Protein AF-A0A199UBN2-F1 (afdb_monomer_lite)

InterPro domains:
  IPR009071 High mobility group box domain [PF00505] (95-158)
  IPR009071 High mobility group box domain [PS50118] (94-162)
  IPR009071 High mobility group box domain [SM00398] (93-163)
  IPR036910 High mobility group box domain superfamily [G3DSA:1.10.30.10] (88-175)
  IPR036910 High mobility group box domain superfamily [G3DSA:1.10.30.10] (184-220)
  IPR036910 High mobility group box domain superfamily [SSF47095] (83-158)
  IPR036910 High mobility group box domain superfamily [SSF47095] (188-241)
  IPR044601 3xHMG-box protein HMGB6/HMGB13 [PTHR46912] (94-217)

Structure (mmCIF, N/CA/C/O backbone):
data_AF-A0A199UBN2-F1
#
_entry.id   AF-A0A199UBN2-F1
#
loop_
_atom_site.group_PDB
_atom_site.id
_atom_site.type_symbol
_atom_site.label_atom_id
_atom_site.label_alt_id
_atom_site.label_comp_id
_atom_site.label_asym_id
_atom_site.label_entity_id
_atom_site.label_seq_id
_atom_site.pdbx_PDB_ins_code
_atom_site.Cartn_x
_atom_site.Cartn_y
_atom_site.Cartn_z
_atom_site.occupancy
_atom_site.B_iso_or_equiv
_atom_site.auth_seq_id
_atom_site.auth_comp_id
_atom_site.auth_asym_id
_atom_site.auth_atom_id
_atom_site.pdbx_PDB_model_num
ATOM 1 N N . MET A 1 1 ? -27.870 53.468 -85.146 1.00 38.12 1 MET A N 1
ATOM 2 C CA . MET A 1 1 ? -27.109 52.932 -86.302 1.00 38.12 1 MET A CA 1
ATOM 3 C C . MET A 1 1 ? -26.114 51.914 -85.762 1.00 38.12 1 MET A C 1
ATOM 5 O O . MET A 1 1 ? -25.601 52.163 -84.686 1.00 38.12 1 MET A O 1
ATOM 9 N N . ALA A 1 2 ? -25.737 50.800 -86.375 1.00 41.97 2 ALA A N 1
ATOM 10 C CA . ALA A 1 2 ? -26.176 50.010 -87.524 1.00 41.97 2 ALA A CA 1
ATOM 11 C C . ALA A 1 2 ? -25.066 48.940 -87.663 1.00 41.97 2 ALA A C 1
ATOM 13 O O . ALA A 1 2 ? -23.898 49.304 -87.785 1.00 41.97 2 ALA A O 1
ATOM 14 N N . LEU A 1 3 ? -25.380 47.643 -87.584 1.00 46.97 3 LEU A N 1
ATOM 15 C CA . LEU A 1 3 ? -24.386 46.580 -87.817 1.00 46.97 3 LEU A CA 1
ATOM 16 C C . LEU A 1 3 ? -24.056 46.466 -89.318 1.00 46.97 3 LEU A C 1
ATOM 18 O O . LEU A 1 3 ? -24.976 46.594 -90.126 1.00 46.97 3 LEU A O 1
ATOM 22 N N . PRO A 1 4 ? -22.818 46.092 -89.698 1.00 48.59 4 PRO A N 1
ATOM 23 C CA . PRO A 1 4 ? -22.544 45.498 -91.010 1.00 48.59 4 PRO A CA 1
ATOM 24 C C . PRO A 1 4 ? -21.934 44.083 -90.963 1.00 48.59 4 PRO A C 1
ATOM 26 O O . PRO A 1 4 ? -21.434 43.600 -89.948 1.00 48.59 4 PRO A O 1
ATOM 29 N N . THR A 1 5 ? -22.003 43.403 -92.113 1.00 48.12 5 THR A N 1
ATOM 30 C CA . THR A 1 5 ? -21.858 41.942 -92.297 1.00 48.12 5 THR A CA 1
ATOM 31 C C . THR A 1 5 ? -21.332 41.609 -93.706 1.00 48.12 5 THR A C 1
ATOM 33 O O . THR A 1 5 ? -21.609 42.387 -94.609 1.00 48.12 5 THR A O 1
ATOM 36 N N . LYS A 1 6 ? -20.685 40.474 -94.036 1.00 45.84 6 LYS A N 1
ATOM 37 C CA . LYS A 1 6 ? -20.321 39.215 -93.326 1.00 45.84 6 LYS A CA 1
ATOM 38 C C . LYS A 1 6 ? -19.282 38.450 -94.198 1.00 45.84 6 LYS A C 1
ATOM 40 O O . LYS A 1 6 ? -19.435 38.495 -95.411 1.00 45.84 6 LYS A O 1
ATOM 45 N N . LYS A 1 7 ? -18.430 37.585 -93.597 1.00 45.03 7 LYS A N 1
ATOM 46 C CA . LYS A 1 7 ? -17.728 36.421 -94.243 1.00 45.03 7 LYS A CA 1
ATOM 47 C C . LYS A 1 7 ? -16.635 36.736 -95.315 1.00 45.03 7 LYS A C 1
ATOM 49 O O . LYS A 1 7 ? -16.581 37.871 -95.766 1.00 45.03 7 LYS A O 1
ATOM 54 N N . PRO A 1 8 ? -15.834 35.747 -95.811 1.00 45.78 8 PRO A N 1
ATOM 55 C CA . PRO A 1 8 ? -15.428 34.433 -95.259 1.00 45.78 8 PRO A CA 1
ATOM 56 C C . PRO A 1 8 ? -13.895 34.119 -95.295 1.00 45.78 8 PRO A C 1
ATOM 58 O O . PRO A 1 8 ? -13.084 34.845 -95.849 1.00 45.78 8 PRO A O 1
ATOM 61 N N . ARG A 1 9 ? -13.545 32.955 -94.716 1.00 46.00 9 ARG A N 1
ATOM 62 C CA . ARG A 1 9 ? -12.259 32.201 -94.706 1.00 46.00 9 ARG A CA 1
ATOM 63 C C . ARG A 1 9 ? -11.393 32.300 -95.985 1.00 46.00 9 ARG A C 1
ATOM 65 O O . ARG A 1 9 ? -11.947 32.083 -97.058 1.00 46.00 9 ARG A O 1
ATOM 72 N N . ASN A 1 10 ? -10.050 32.278 -95.849 1.00 39.72 10 ASN A N 1
ATOM 73 C CA . ASN A 1 10 ? -9.278 31.035 -96.097 1.00 39.72 10 ASN A CA 1
ATOM 74 C C . ASN A 1 10 ? -7.775 31.020 -95.702 1.00 39.72 10 ASN A C 1
ATOM 76 O O . ASN A 1 10 ? -7.124 32.050 -95.618 1.00 39.72 10 ASN A O 1
ATOM 80 N N . ILE A 1 11 ? -7.258 29.784 -95.580 1.00 44.53 11 ILE A N 1
ATOM 81 C CA . ILE A 1 11 ? -5.851 29.316 -95.655 1.00 44.53 11 ILE A CA 1
ATOM 82 C C . ILE A 1 11 ? -4.885 29.622 -94.486 1.00 44.53 11 ILE A C 1
ATOM 84 O O . ILE A 1 11 ? -4.506 30.745 -94.175 1.00 44.53 11 ILE A O 1
ATOM 88 N N . ARG A 1 12 ? -4.400 28.518 -93.899 1.00 44.44 12 ARG A N 1
ATOM 89 C CA . ARG A 1 12 ? -3.337 28.430 -92.887 1.00 44.44 12 ARG A CA 1
ATOM 90 C C . ARG A 1 12 ? -1.957 28.668 -93.520 1.00 44.44 12 ARG A C 1
ATOM 92 O O . ARG A 1 12 ? -1.645 28.044 -94.531 1.00 44.44 12 ARG A O 1
ATOM 99 N N . LYS A 1 13 ? -1.065 29.382 -92.828 1.00 51.22 13 LYS A N 1
ATOM 100 C CA . LYS A 1 13 ? 0.369 29.035 -92.808 1.00 51.22 13 LYS A CA 1
ATOM 101 C C . LYS A 1 13 ? 0.689 28.517 -91.412 1.00 51.22 13 LYS A C 1
ATOM 103 O O . LYS A 1 13 ? 0.537 29.245 -90.437 1.00 51.22 13 LYS A O 1
ATOM 108 N N . ALA A 1 14 ? 1.059 27.243 -91.314 1.00 45.53 14 ALA A N 1
ATOM 109 C CA . ALA A 1 14 ? 1.434 26.649 -90.041 1.00 45.53 14 ALA A CA 1
ATOM 110 C C . ALA A 1 14 ? 2.756 27.263 -89.568 1.00 45.53 14 ALA A C 1
ATOM 112 O O . ALA A 1 14 ? 3.771 27.161 -90.260 1.00 45.53 14 ALA A O 1
ATOM 113 N N . LEU A 1 15 ? 2.750 27.876 -88.384 1.00 47.84 15 LEU A N 1
ATOM 114 C CA . LEU A 1 15 ? 3.988 28.143 -87.668 1.00 47.84 15 LEU A CA 1
ATOM 115 C C . LEU A 1 15 ? 4.596 26.771 -87.351 1.00 47.84 15 LEU A C 1
ATOM 117 O O . LEU A 1 15 ? 3.936 25.955 -86.704 1.00 47.84 15 LEU A O 1
ATOM 121 N N . LYS A 1 16 ? 5.803 26.479 -87.859 1.00 50.03 16 LYS A N 1
ATOM 122 C CA . LYS A 1 16 ? 6.502 25.226 -87.535 1.00 50.03 16 LYS A CA 1
ATOM 123 C C . LYS A 1 16 ? 6.549 25.102 -86.015 1.00 50.03 16 LYS A C 1
ATOM 125 O O . LYS A 1 16 ? 7.164 25.946 -85.364 1.00 50.03 16 LYS A O 1
ATOM 130 N N . GLN A 1 17 ? 5.939 24.051 -85.466 1.00 50.50 17 GLN A N 1
ATOM 131 C CA . GLN A 1 17 ? 6.270 23.641 -84.110 1.00 50.50 17 GLN A CA 1
ATOM 132 C C . GLN A 1 17 ? 7.767 23.344 -84.114 1.00 50.50 17 GLN A C 1
ATOM 134 O O . GLN A 1 17 ? 8.255 22.508 -84.876 1.00 50.50 17 GLN A O 1
ATOM 139 N N . LYS A 1 18 ? 8.507 24.124 -83.330 1.00 55.09 18 LYS A N 1
ATOM 140 C CA . LYS A 1 18 ? 9.910 23.864 -83.060 1.00 55.09 18 LYS A CA 1
ATOM 141 C C . LYS A 1 18 ? 9.891 22.614 -82.187 1.00 55.09 18 LYS A C 1
ATOM 143 O O . LYS A 1 18 ? 9.550 22.714 -81.012 1.00 55.09 18 LYS A O 1
ATOM 148 N N . ASN A 1 19 ? 10.133 21.445 -82.781 1.00 53.25 19 ASN A N 1
ATOM 149 C CA . ASN A 1 19 ? 10.287 20.227 -81.992 1.00 53.25 19 ASN A CA 1
ATOM 150 C C . ASN A 1 19 ? 11.380 20.518 -80.955 1.00 53.25 19 ASN A C 1
ATOM 152 O O . ASN A 1 19 ? 12.446 20.993 -81.369 1.00 53.25 19 ASN A O 1
ATOM 156 N N . PRO A 1 20 ? 11.109 20.326 -79.651 1.00 48.62 20 PRO A N 1
ATOM 157 C CA . PRO A 1 20 ? 12.081 20.638 -78.616 1.00 48.62 20 PRO A CA 1
ATOM 158 C C . PRO A 1 20 ? 13.375 19.895 -78.923 1.00 48.62 20 PRO A C 1
ATOM 160 O O . PRO A 1 20 ? 13.353 18.723 -79.313 1.00 48.62 20 PRO A O 1
ATOM 163 N N . SER A 1 21 ? 14.498 20.602 -78.810 1.00 57.91 21 SER A N 1
ATOM 164 C CA . SER A 1 21 ? 15.809 20.005 -79.073 1.00 57.91 21 SER A CA 1
ATOM 165 C C . SER A 1 21 ? 15.994 18.781 -78.177 1.00 57.91 21 SER A C 1
ATOM 167 O O . SER A 1 21 ? 15.491 18.769 -77.054 1.00 57.91 21 SER A O 1
ATOM 169 N N . THR A 1 22 ? 16.749 17.770 -78.610 1.00 57.19 22 THR A N 1
ATOM 170 C CA . THR A 1 22 ? 17.022 16.568 -77.798 1.00 57.19 22 THR A CA 1
ATOM 171 C C . THR A 1 22 ? 17.541 16.932 -76.400 1.00 57.19 22 THR A C 1
ATOM 173 O O . THR A 1 22 ? 17.233 16.255 -75.424 1.00 57.19 22 THR A O 1
ATOM 176 N N . ASN A 1 23 ? 18.240 18.067 -76.282 1.00 59.06 23 ASN A N 1
ATOM 177 C CA . ASN A 1 23 ? 18.674 18.636 -75.008 1.00 59.06 23 ASN A CA 1
ATOM 178 C C . ASN A 1 23 ? 17.519 19.219 -74.171 1.00 59.06 23 ASN A C 1
ATOM 180 O O . ASN A 1 23 ? 17.502 19.012 -72.969 1.00 59.06 23 ASN A O 1
ATOM 184 N N . GLU A 1 24 ? 16.537 19.905 -74.763 1.00 57.22 24 GLU A N 1
ATOM 185 C CA . GLU A 1 24 ? 15.351 20.411 -74.043 1.00 57.22 24 GLU A CA 1
ATOM 186 C C . GLU A 1 24 ? 14.442 19.267 -73.579 1.00 57.22 24 GLU A C 1
ATOM 188 O O . GLU A 1 24 ? 13.909 19.321 -72.471 1.00 57.22 24 GLU A O 1
ATOM 193 N N . VAL A 1 25 ? 14.303 18.210 -74.390 1.00 57.41 25 VAL A N 1
ATOM 194 C CA . VAL A 1 25 ? 13.573 16.993 -74.002 1.00 57.41 25 VAL A CA 1
ATOM 195 C C . VAL A 1 25 ? 14.302 16.274 -72.869 1.00 57.41 25 VAL A C 1
ATOM 197 O O . VAL A 1 25 ? 13.655 15.901 -71.898 1.00 57.41 25 VAL A O 1
ATOM 200 N N . ASN A 1 26 ? 15.633 16.155 -72.925 1.00 58.09 26 ASN A N 1
ATOM 201 C CA . ASN A 1 26 ? 16.420 15.581 -71.829 1.00 58.09 26 ASN A CA 1
ATOM 202 C C . ASN A 1 26 ? 16.392 16.449 -70.559 1.00 58.09 26 ASN A C 1
ATOM 204 O O . ASN A 1 26 ? 16.280 15.897 -69.472 1.00 58.09 26 ASN A O 1
ATOM 208 N N . ILE A 1 27 ? 16.415 17.781 -70.666 1.00 60.44 27 ILE A N 1
ATOM 209 C CA . ILE A 1 27 ? 16.302 18.690 -69.511 1.00 60.44 27 ILE A CA 1
ATOM 210 C C . ILE A 1 27 ? 14.906 18.597 -68.877 1.00 60.44 27 ILE A C 1
ATOM 212 O O . ILE A 1 27 ? 14.790 18.550 -67.654 1.00 60.44 27 ILE A O 1
ATOM 216 N N . MET A 1 28 ? 13.837 18.519 -69.679 1.00 55.34 28 MET A N 1
ATOM 217 C CA . MET A 1 28 ? 12.486 18.278 -69.159 1.00 55.34 28 MET A CA 1
ATOM 218 C C . MET A 1 28 ? 12.325 16.862 -68.597 1.00 55.34 28 MET A C 1
ATOM 220 O O . MET A 1 28 ? 11.672 16.706 -67.572 1.00 55.34 28 MET A O 1
ATOM 224 N N . ALA A 1 29 ? 12.947 15.845 -69.198 1.00 51.72 29 ALA A N 1
ATOM 225 C CA . ALA A 1 29 ? 12.938 14.477 -68.686 1.00 51.72 29 ALA A CA 1
ATOM 226 C C . ALA A 1 29 ? 13.717 14.349 -67.367 1.00 51.72 29 ALA A C 1
ATOM 228 O O . ALA A 1 29 ? 13.217 13.712 -66.447 1.00 51.72 29 ALA A O 1
ATOM 229 N N . GLN A 1 30 ? 14.872 15.010 -67.225 1.00 53.47 30 GLN A N 1
ATOM 230 C CA . GLN A 1 30 ? 15.597 15.102 -65.953 1.00 53.47 30 GLN A CA 1
ATOM 231 C C . GLN A 1 30 ? 14.732 15.792 -64.893 1.00 53.47 30 GLN A C 1
ATOM 233 O O . GLN A 1 30 ? 14.481 15.213 -63.838 1.00 53.47 30 GLN A O 1
ATOM 238 N N . LYS A 1 31 ? 14.158 16.956 -65.217 1.00 54.88 31 LYS A N 1
ATOM 239 C CA . LYS A 1 31 ? 13.302 17.721 -64.299 1.00 54.88 31 LYS A CA 1
ATOM 240 C C . LYS A 1 31 ? 11.982 17.019 -63.938 1.00 54.88 31 LYS A C 1
ATOM 242 O O . LYS A 1 31 ? 11.427 17.289 -62.881 1.00 54.88 31 LYS A O 1
ATOM 247 N N . LEU A 1 32 ? 11.476 16.122 -64.789 1.00 45.19 32 LEU A N 1
ATOM 248 C CA . LEU A 1 32 ? 10.338 15.245 -64.480 1.00 45.19 32 LEU A CA 1
ATOM 249 C C . LEU A 1 32 ? 10.767 13.993 -63.698 1.00 45.19 32 LEU A C 1
ATOM 251 O O . LEU A 1 32 ? 10.016 13.537 -62.841 1.00 45.19 32 LEU A O 1
ATOM 255 N N . SER A 1 33 ? 11.974 13.465 -63.929 1.00 48.38 33 SER A N 1
ATOM 256 C CA . SER A 1 33 ? 12.528 12.350 -63.145 1.00 48.38 33 SER A CA 1
ATOM 257 C C . SER A 1 33 ? 12.850 12.749 -61.699 1.00 48.38 33 SER A C 1
ATOM 259 O O . SER A 1 33 ? 12.668 11.944 -60.791 1.00 48.38 33 SER A O 1
ATOM 261 N N . GLU A 1 34 ? 13.210 14.014 -61.465 1.00 52.25 34 GLU A N 1
ATOM 262 C CA . GLU A 1 34 ? 13.400 14.598 -60.128 1.00 52.25 34 GLU A CA 1
ATOM 263 C C . GLU A 1 34 ? 12.085 14.792 -59.343 1.00 52.25 34 GLU A C 1
ATOM 265 O O . GLU A 1 34 ? 12.127 15.035 -58.141 1.00 52.25 34 GLU A O 1
ATOM 270 N N . ILE A 1 35 ? 10.915 14.660 -59.986 1.00 53.28 35 ILE A N 1
ATOM 271 C CA . ILE A 1 35 ? 9.585 14.864 -59.371 1.00 53.28 35 ILE A CA 1
ATOM 272 C C . ILE A 1 35 ? 8.876 13.520 -59.063 1.00 53.28 35 ILE A C 1
ATOM 274 O O . ILE A 1 35 ? 7.763 13.495 -58.548 1.00 53.28 35 ILE A O 1
ATOM 278 N N . SER A 1 36 ? 9.538 12.378 -59.295 1.00 53.50 36 SER A N 1
ATOM 279 C CA . SER A 1 36 ? 9.011 11.040 -58.974 1.00 53.50 36 SER A CA 1
ATOM 280 C C . SER A 1 36 ? 9.592 10.304 -57.731 1.00 53.50 36 SER A C 1
ATOM 282 O O . SER A 1 36 ? 9.637 9.072 -57.769 1.00 53.50 36 SER A O 1
ATOM 284 N N . PRO A 1 37 ? 9.965 10.959 -56.606 1.00 51.25 37 PRO A N 1
ATOM 285 C CA . PRO A 1 37 ? 10.033 10.292 -55.286 1.00 51.25 37 PRO A CA 1
ATOM 286 C C . PRO A 1 37 ? 8.704 10.325 -54.492 1.00 51.25 37 PRO A C 1
ATOM 288 O O . PRO A 1 37 ? 8.479 9.521 -53.588 1.00 51.25 37 PRO A O 1
ATOM 291 N N . ASP A 1 38 ? 7.807 11.256 -54.830 1.00 57.38 38 ASP A N 1
ATOM 292 C CA . ASP A 1 38 ? 6.817 11.820 -53.894 1.00 57.38 38 ASP A CA 1
ATOM 293 C C . ASP A 1 38 ? 5.639 10.884 -53.532 1.00 57.38 38 ASP A C 1
ATOM 295 O O . ASP A 1 38 ? 5.125 10.906 -52.416 1.00 57.38 38 ASP A O 1
ATOM 299 N N . MET A 1 39 ? 5.226 9.979 -54.430 1.00 52.75 39 MET A N 1
ATOM 300 C CA . MET A 1 39 ? 4.115 9.049 -54.142 1.00 52.75 39 MET A CA 1
ATOM 301 C C . MET A 1 39 ? 4.432 8.062 -53.011 1.00 52.75 39 MET A C 1
ATOM 303 O O . MET A 1 39 ? 3.545 7.702 -52.236 1.00 52.75 39 MET A O 1
ATOM 307 N N . GLN A 1 40 ? 5.686 7.617 -52.917 1.00 59.16 40 GLN A N 1
ATOM 308 C CA . GLN A 1 40 ? 6.104 6.616 -51.939 1.00 59.16 40 GLN A CA 1
ATOM 309 C C . GLN A 1 40 ? 6.355 7.276 -50.575 1.00 59.16 40 GLN A C 1
ATOM 311 O O . GLN A 1 40 ? 5.878 6.778 -49.556 1.00 59.16 40 GLN A O 1
ATOM 316 N N . GLU A 1 41 ? 6.963 8.467 -50.565 1.00 69.75 41 GLU A N 1
ATOM 317 C CA . GLU A 1 41 ? 7.121 9.295 -49.362 1.00 69.75 41 GLU A CA 1
ATOM 318 C C . GLU A 1 41 ? 5.769 9.758 -48.787 1.00 69.75 41 GLU A C 1
ATOM 320 O O . GLU A 1 41 ? 5.560 9.695 -47.573 1.00 69.75 41 GLU A O 1
ATOM 325 N N . MET A 1 42 ? 4.803 10.135 -49.635 1.00 68.25 42 MET A N 1
ATOM 326 C CA . MET A 1 42 ? 3.435 10.454 -49.209 1.00 68.25 42 MET A CA 1
ATOM 327 C C . MET A 1 42 ? 2.719 9.231 -48.616 1.00 68.25 42 MET A C 1
ATOM 329 O O . MET A 1 42 ? 2.036 9.345 -47.594 1.00 68.25 42 MET A O 1
ATOM 333 N N . GLN A 1 43 ? 2.889 8.047 -49.213 1.00 70.88 43 GLN A N 1
ATOM 334 C CA . GLN A 1 43 ? 2.298 6.810 -48.702 1.00 70.88 43 GLN A CA 1
ATOM 335 C C . GLN A 1 43 ? 2.910 6.404 -47.350 1.00 70.88 43 GLN A C 1
ATOM 337 O O . GLN A 1 43 ? 2.173 6.033 -46.433 1.00 70.88 43 GLN A O 1
ATOM 342 N N . GLU A 1 44 ? 4.225 6.566 -47.179 1.00 78.88 44 GLU A N 1
ATOM 343 C CA . GLU A 1 44 ? 4.896 6.414 -45.886 1.00 78.88 44 GLU A CA 1
ATOM 344 C C . GLU A 1 44 ? 4.442 7.453 -44.853 1.00 78.88 44 GLU A C 1
ATOM 346 O O . GLU A 1 44 ? 4.282 7.118 -43.681 1.00 78.88 44 GLU A O 1
ATOM 351 N N . MET A 1 45 ? 4.234 8.712 -45.249 1.00 75.44 45 MET A N 1
ATOM 352 C CA . MET A 1 45 ? 3.744 9.761 -44.351 1.00 75.44 45 MET A CA 1
ATOM 353 C C . MET A 1 45 ? 2.323 9.449 -43.867 1.00 75.44 45 MET A C 1
ATOM 355 O O . MET A 1 45 ? 2.039 9.562 -42.676 1.00 75.44 45 MET A O 1
ATOM 359 N N . LEU A 1 46 ? 1.448 8.972 -44.757 1.00 77.56 46 LEU A N 1
ATOM 360 C CA . LEU A 1 46 ? 0.104 8.516 -44.399 1.00 77.56 46 LEU A CA 1
ATOM 361 C C . LEU A 1 46 ? 0.129 7.264 -43.508 1.00 77.56 46 LEU A C 1
ATOM 363 O O . LEU A 1 46 ? -0.704 7.152 -42.609 1.00 77.56 46 LEU A O 1
ATOM 367 N N . GLN A 1 47 ? 1.080 6.344 -43.698 1.00 81.69 47 GLN A N 1
ATOM 368 C CA . GLN A 1 47 ? 1.290 5.224 -42.772 1.00 81.69 47 GLN A CA 1
ATOM 369 C C . GLN A 1 47 ? 1.793 5.700 -41.402 1.00 81.69 47 GLN A C 1
ATOM 371 O O . GLN A 1 47 ? 1.241 5.286 -40.385 1.00 81.69 47 GLN A O 1
ATOM 376 N N . LYS A 1 48 ? 2.768 6.617 -41.355 1.00 78.94 48 LYS A N 1
ATOM 377 C CA . LYS A 1 48 ? 3.273 7.227 -40.112 1.00 78.94 48 LYS A CA 1
ATOM 378 C C . LYS A 1 48 ? 2.147 7.930 -39.344 1.00 78.94 48 LYS A C 1
ATOM 380 O O . 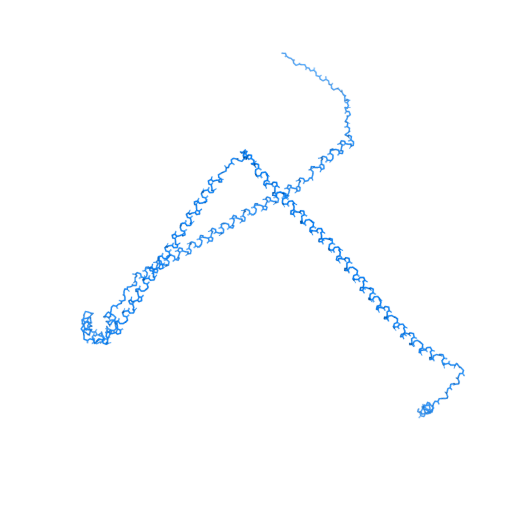LYS A 1 48 ? 2.007 7.683 -38.152 1.00 78.94 48 LYS A O 1
ATOM 385 N N . LEU A 1 49 ? 1.289 8.697 -40.024 1.00 79.31 49 LEU A N 1
ATOM 386 C CA . LEU A 1 49 ? 0.122 9.358 -39.422 1.00 79.31 49 LEU A CA 1
ATOM 387 C C . LEU A 1 49 ? -0.953 8.373 -38.932 1.00 79.31 49 LEU A C 1
ATOM 389 O O . LEU A 1 49 ? -1.582 8.631 -37.908 1.00 79.31 49 LEU A O 1
ATOM 393 N N . ARG A 1 50 ? -1.164 7.237 -39.614 1.00 87.25 50 ARG A N 1
ATOM 394 C CA . ARG A 1 50 ? -2.050 6.165 -39.116 1.00 87.25 50 ARG A CA 1
ATOM 395 C C . ARG A 1 50 ? -1.501 5.538 -37.838 1.00 87.25 50 ARG A C 1
ATOM 397 O O . ARG A 1 50 ? -2.222 5.490 -36.852 1.00 87.25 50 ARG A O 1
ATOM 404 N N . ILE A 1 51 ? -0.222 5.161 -37.836 1.00 87.00 51 ILE A N 1
ATOM 405 C CA . ILE A 1 51 ? 0.469 4.586 -36.672 1.00 87.00 51 ILE A CA 1
ATOM 406 C C . ILE A 1 51 ? 0.496 5.580 -35.500 1.00 87.00 51 ILE A C 1
ATOM 408 O O . ILE A 1 51 ? 0.356 5.191 -34.345 1.00 87.00 51 ILE A O 1
ATOM 412 N N . GLU A 1 52 ? 0.689 6.873 -35.769 1.00 78.88 52 GLU A N 1
ATOM 413 C CA . GLU A 1 52 ? 0.653 7.919 -34.744 1.00 78.88 52 GLU A CA 1
ATOM 414 C C . GLU A 1 52 ? -0.761 8.104 -34.179 1.00 78.88 52 GLU A C 1
ATOM 416 O O . GLU A 1 52 ? -0.919 8.168 -32.960 1.00 78.88 52 GLU A O 1
ATOM 421 N N . LYS A 1 53 ? -1.797 8.078 -35.031 1.00 82.50 53 LYS A N 1
ATOM 422 C CA . LYS A 1 53 ? -3.195 8.095 -34.585 1.00 82.50 53 LYS A CA 1
ATOM 423 C C . LYS A 1 53 ? -3.528 6.869 -33.726 1.00 82.50 53 LYS A C 1
ATOM 425 O O . LYS A 1 53 ? -4.040 7.047 -32.624 1.00 82.50 53 LYS A O 1
ATOM 430 N N . GLU A 1 54 ? -3.194 5.664 -34.185 1.00 86.12 54 GLU A N 1
ATOM 431 C CA . GLU A 1 54 ? -3.395 4.409 -33.445 1.00 86.12 54 GLU A CA 1
ATOM 432 C C . GLU A 1 54 ? -2.716 4.465 -32.070 1.00 86.12 54 GLU A C 1
ATOM 434 O O . GLU A 1 54 ? -3.368 4.208 -31.063 1.00 86.12 54 GLU A O 1
ATOM 439 N N . LYS A 1 55 ? -1.466 4.944 -31.989 1.00 88.25 55 LYS A N 1
ATOM 440 C CA . LYS A 1 55 ? -0.770 5.171 -30.708 1.00 88.25 55 LYS A CA 1
ATOM 441 C C . LYS A 1 55 ? -1.480 6.179 -29.804 1.00 88.25 55 LYS A C 1
ATOM 443 O O . LYS A 1 55 ? -1.513 5.988 -28.591 1.00 88.25 55 LYS A O 1
ATOM 448 N N . THR A 1 56 ? -2.031 7.266 -30.350 1.00 76.69 56 THR A N 1
ATOM 449 C CA . THR A 1 56 ? -2.793 8.231 -29.534 1.00 76.69 56 THR A CA 1
ATOM 450 C C . THR A 1 56 ? -4.128 7.678 -29.047 1.00 76.69 56 THR A C 1
ATOM 452 O O . THR A 1 56 ? -4.558 8.052 -27.961 1.00 76.69 56 THR A O 1
ATOM 455 N N . GLU A 1 57 ? -4.756 6.790 -29.818 1.00 85.19 57 GLU A N 1
ATOM 456 C CA . GLU A 1 57 ? -6.021 6.125 -29.492 1.00 85.19 57 GLU A CA 1
ATOM 457 C C . GLU A 1 57 ? -5.803 5.027 -28.434 1.00 85.19 57 GLU A C 1
ATOM 459 O O . GLU A 1 57 ? -6.543 4.948 -27.455 1.00 85.19 57 GLU A O 1
ATOM 464 N N . GLU A 1 58 ? -4.705 4.275 -28.547 1.00 88.56 58 GLU A N 1
ATOM 465 C CA . GLU A 1 58 ? -4.243 3.290 -27.564 1.00 88.56 58 GLU A CA 1
ATOM 466 C C . GLU A 1 58 ? -3.876 3.948 -26.218 1.00 88.56 58 GLU A C 1
ATOM 468 O O . GLU A 1 58 ? -4.360 3.517 -25.174 1.00 88.56 58 GLU A O 1
ATOM 473 N N . LEU A 1 59 ? -3.148 5.075 -26.232 1.00 80.12 59 LEU A N 1
ATOM 474 C CA . LEU A 1 59 ? -2.869 5.895 -25.036 1.00 80.12 59 LEU A CA 1
ATOM 475 C C . LEU A 1 59 ? -4.119 6.538 -24.406 1.00 80.12 59 LEU A C 1
ATOM 477 O O . LEU A 1 59 ? -4.082 6.957 -23.244 1.00 80.12 59 LEU A O 1
ATOM 481 N N . LEU A 1 60 ? -5.199 6.703 -25.173 1.00 81.12 60 LEU A N 1
ATOM 482 C CA . LEU A 1 60 ? -6.484 7.192 -24.667 1.00 81.12 60 LEU A CA 1
ATOM 483 C C . LEU A 1 60 ? -7.220 6.055 -23.957 1.00 81.12 60 LEU A C 1
ATOM 485 O O . LEU A 1 60 ? -7.613 6.204 -22.803 1.00 81.12 60 LEU A O 1
ATOM 489 N N . LYS A 1 61 ? -7.276 4.889 -24.604 1.00 89.19 61 LYS A N 1
ATOM 490 C CA . LYS A 1 61 ? -7.853 3.666 -24.052 1.00 89.19 61 LYS A CA 1
ATOM 491 C C . LYS A 1 61 ? -7.158 3.220 -22.759 1.00 89.19 61 LYS A C 1
ATOM 493 O O . LYS A 1 61 ? -7.842 2.927 -21.786 1.00 89.19 61 LYS A O 1
ATOM 498 N N . GLU A 1 62 ? -5.825 3.263 -22.700 1.00 86.44 62 GLU A N 1
ATOM 499 C CA . GLU A 1 62 ? -5.047 2.970 -21.482 1.00 86.44 62 GLU A CA 1
ATOM 500 C C . GLU A 1 62 ? -5.412 3.915 -20.319 1.00 86.44 62 GLU A C 1
A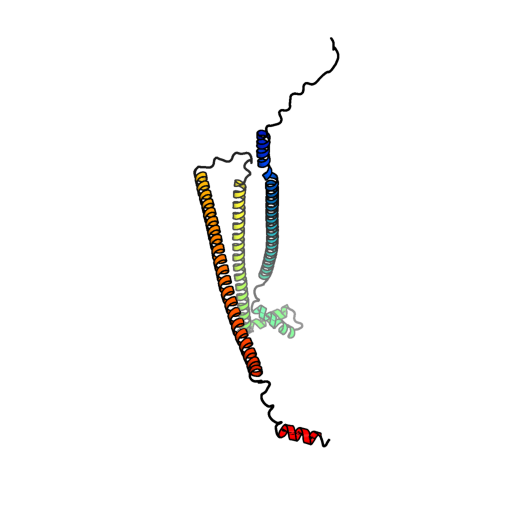TOM 502 O O . GLU A 1 62 ? -5.493 3.499 -19.161 1.00 86.44 62 GLU A O 1
ATOM 507 N N . LYS A 1 63 ? -5.686 5.197 -20.605 1.00 83.00 63 LYS A N 1
ATOM 508 C CA . LYS A 1 63 ? -6.130 6.160 -19.584 1.00 83.00 63 LYS A CA 1
ATOM 509 C C . LYS A 1 63 ? -7.550 5.909 -19.108 1.00 83.00 63 LYS A C 1
ATOM 511 O O . LYS A 1 63 ? -7.792 6.052 -17.913 1.00 83.00 63 LYS A O 1
ATOM 516 N N . ASP A 1 64 ? -8.458 5.548 -20.005 1.00 85.19 64 ASP A N 1
ATOM 517 C CA . ASP A 1 64 ? -9.841 5.229 -19.649 1.00 85.19 64 ASP A CA 1
ATOM 518 C C . ASP A 1 64 ? -9.907 3.922 -18.837 1.00 85.19 64 ASP A C 1
ATOM 520 O O . ASP A 1 64 ? -10.632 3.841 -17.844 1.00 85.19 64 ASP A O 1
ATOM 524 N N . GLU A 1 65 ? -9.071 2.933 -19.170 1.00 90.50 65 GLU A N 1
ATOM 525 C CA . GLU A 1 65 ? -8.884 1.712 -18.376 1.00 90.50 65 GLU A CA 1
ATOM 526 C C . GLU A 1 65 ? -8.274 2.016 -16.993 1.00 90.50 65 GLU A C 1
ATOM 528 O O . GLU A 1 65 ? -8.782 1.523 -15.983 1.00 90.50 65 GLU A O 1
ATOM 533 N N . MET A 1 66 ? -7.265 2.896 -16.901 1.00 83.56 66 MET A N 1
ATOM 534 C CA . MET A 1 66 ? -6.736 3.368 -15.610 1.00 83.56 66 MET A CA 1
ATOM 535 C C . MET A 1 66 ? -7.760 4.155 -14.781 1.00 83.56 66 MET A C 1
ATOM 537 O O . MET A 1 66 ? -7.792 4.007 -13.558 1.00 83.56 66 MET A O 1
ATOM 541 N N . LEU A 1 67 ? -8.581 5.004 -15.408 1.00 77.50 67 LEU A N 1
ATOM 542 C CA . LEU A 1 67 ? -9.648 5.737 -14.722 1.00 77.50 67 LEU A CA 1
ATOM 543 C C . LEU A 1 67 ? -10.672 4.765 -14.144 1.00 77.50 67 LEU A C 1
ATOM 545 O O . LEU A 1 67 ? -10.967 4.841 -12.954 1.00 77.50 67 LEU A O 1
ATOM 549 N N . LYS A 1 68 ? -11.126 3.799 -14.945 1.00 89.31 68 LYS A N 1
ATOM 550 C CA . LYS A 1 68 ? -12.079 2.779 -14.511 1.00 89.31 68 LYS A CA 1
ATOM 551 C C . LYS A 1 68 ? -11.532 1.915 -13.370 1.00 89.31 68 LYS A C 1
ATOM 553 O O . LYS A 1 68 ? -12.218 1.729 -12.369 1.00 89.31 68 LYS A O 1
ATOM 558 N N . ALA A 1 69 ? -10.280 1.461 -13.461 1.00 85.88 69 ALA A N 1
ATOM 559 C CA . ALA A 1 69 ? -9.628 0.718 -12.380 1.00 85.88 69 ALA A CA 1
ATOM 560 C C . ALA A 1 69 ? -9.550 1.539 -11.077 1.00 85.88 69 ALA A C 1
ATOM 562 O O . ALA A 1 69 ? -9.763 1.011 -9.986 1.00 85.88 69 ALA A O 1
ATOM 563 N N . LYS A 1 70 ? -9.298 2.849 -11.185 1.00 79.94 70 LYS A N 1
ATOM 564 C CA . LYS A 1 70 ? -9.236 3.764 -10.040 1.00 79.94 70 LYS A CA 1
ATOM 565 C C . LYS A 1 70 ? -10.613 4.082 -9.448 1.00 79.94 70 LYS A C 1
ATOM 567 O O . LYS A 1 70 ? -10.726 4.247 -8.236 1.00 79.94 70 LYS A O 1
ATOM 572 N N . GLU A 1 71 ? -11.659 4.150 -10.267 1.00 74.75 71 GLU A N 1
ATOM 573 C CA . GLU A 1 71 ? -13.047 4.249 -9.801 1.00 74.75 71 GLU A CA 1
ATOM 574 C C . GLU A 1 71 ? -13.470 2.977 -9.053 1.00 74.75 71 GLU A C 1
ATOM 576 O O . GLU A 1 71 ? -14.022 3.067 -7.955 1.00 74.75 71 GLU A O 1
ATOM 581 N N . GLU A 1 72 ? -13.134 1.795 -9.575 1.00 83.44 72 GLU A N 1
ATOM 582 C CA . GLU A 1 72 ? -13.368 0.512 -8.899 1.00 83.44 72 GLU A CA 1
ATOM 583 C C . GLU A 1 72 ? -12.608 0.426 -7.556 1.00 83.44 72 GLU A C 1
ATOM 585 O O . GLU A 1 72 ? -13.190 0.019 -6.547 1.00 83.44 72 GLU A O 1
ATOM 590 N N . GLU A 1 73 ? -11.355 0.897 -7.496 1.00 84.44 73 GLU A N 1
ATOM 591 C CA . GLU A 1 73 ? -10.555 1.004 -6.262 1.00 84.44 73 GLU A CA 1
ATOM 592 C C . GLU A 1 73 ? -11.165 1.978 -5.231 1.00 84.44 73 GLU A C 1
ATOM 594 O O . GLU A 1 73 ? -11.130 1.733 -4.023 1.00 84.44 73 GLU A O 1
ATOM 599 N N . LEU A 1 74 ? -11.754 3.091 -5.680 1.00 72.69 74 LEU A N 1
ATOM 600 C CA . LEU A 1 74 ? -12.455 4.029 -4.798 1.00 72.69 74 LEU A CA 1
ATOM 601 C C . LEU A 1 74 ? -13.762 3.429 -4.256 1.00 72.69 74 LEU A C 1
ATOM 603 O O . LEU A 1 74 ? -14.081 3.622 -3.081 1.00 72.69 74 LEU A O 1
ATOM 607 N N . VAL A 1 75 ? -14.490 2.655 -5.066 1.00 84.06 75 VAL A N 1
ATOM 608 C CA . VAL A 1 75 ? -15.718 1.958 -4.645 1.00 84.06 75 VAL A CA 1
ATOM 609 C C . VAL A 1 75 ? -15.422 0.855 -3.622 1.00 84.06 75 VAL A C 1
ATOM 611 O O . VAL A 1 75 ? -16.165 0.716 -2.644 1.00 84.06 75 VAL A O 1
ATOM 614 N N . THR A 1 76 ? -14.340 0.085 -3.786 1.00 78.12 76 THR A N 1
ATOM 615 C CA . THR A 1 76 ? -13.940 -0.918 -2.782 1.00 78.12 76 THR A CA 1
ATOM 616 C C . THR A 1 76 ? -13.508 -0.256 -1.475 1.00 78.12 76 THR A C 1
ATOM 618 O O . THR A 1 76 ? -14.018 -0.638 -0.419 1.00 78.12 76 THR A O 1
ATOM 621 N N . LYS A 1 77 ? -12.692 0.805 -1.535 1.00 76.44 77 LYS A N 1
ATOM 622 C CA . LYS A 1 77 ? -12.298 1.608 -0.362 1.00 76.44 77 LYS A CA 1
ATOM 623 C C . LYS A 1 77 ? -13.489 2.236 0.365 1.00 76.44 77 LYS A C 1
ATOM 625 O O . LYS A 1 77 ? -13.532 2.204 1.593 1.00 76.44 77 LYS A O 1
ATOM 630 N N . GLY A 1 78 ? -14.485 2.750 -0.359 1.00 73.88 78 GLY A N 1
ATOM 631 C CA . GLY A 1 78 ? -15.727 3.255 0.236 1.00 73.88 78 GLY A CA 1
ATOM 632 C C . GLY A 1 78 ? -16.475 2.168 1.016 1.00 73.88 78 GLY A C 1
ATOM 633 O O . GLY A 1 78 ? -16.829 2.360 2.180 1.00 73.88 78 GLY A O 1
ATOM 634 N N . ARG A 1 79 ? -16.617 0.974 0.426 1.00 75.75 79 ARG A N 1
ATOM 635 C CA . ARG A 1 79 ? -17.236 -0.192 1.080 1.00 75.75 79 ARG A CA 1
ATOM 636 C C . ARG A 1 79 ? -16.442 -0.680 2.302 1.00 75.75 79 ARG A C 1
ATOM 638 O O . ARG A 1 79 ? -17.028 -1.189 3.256 1.00 75.75 79 ARG A O 1
ATOM 645 N N . GLU A 1 80 ? -15.119 -0.544 2.299 1.00 74.69 80 GLU A N 1
ATOM 646 C CA . GLU A 1 80 ? -14.265 -0.832 3.461 1.00 74.69 80 GLU A CA 1
ATOM 647 C C . GLU A 1 80 ? -14.429 0.210 4.573 1.00 74.69 80 GLU A C 1
ATOM 649 O O . GLU A 1 80 ? -14.576 -0.165 5.737 1.00 74.69 80 GLU A O 1
ATOM 654 N N . GLN A 1 81 ? -14.508 1.500 4.235 1.00 71.88 81 GLN A N 1
ATOM 655 C CA . GLN A 1 81 ? -14.822 2.555 5.202 1.00 71.88 81 GLN A CA 1
ATOM 656 C C . GLN A 1 81 ? -16.206 2.358 5.836 1.00 71.88 81 GLN A C 1
ATOM 658 O O . GLN A 1 81 ? -16.347 2.522 7.047 1.00 71.88 81 GLN A O 1
ATOM 663 N N . GLU A 1 82 ? -17.219 1.942 5.071 1.00 78.06 82 GLU A N 1
ATOM 664 C CA . GLU A 1 82 ? -18.538 1.586 5.615 1.00 78.06 82 GLU A CA 1
ATOM 665 C C . GLU A 1 82 ? -18.475 0.388 6.571 1.00 78.06 82 GLU A C 1
ATOM 667 O O . GLU A 1 82 ? -19.103 0.418 7.634 1.00 78.06 82 GLU A O 1
ATOM 672 N N . LYS A 1 83 ? -17.690 -0.652 6.249 1.00 80.75 83 LYS A N 1
ATOM 673 C CA . LYS A 1 83 ? -17.448 -1.784 7.162 1.00 80.75 83 LYS A CA 1
ATOM 674 C C . LYS A 1 83 ? -16.788 -1.324 8.459 1.00 80.75 83 LYS A C 1
ATOM 676 O O . LYS A 1 83 ? -17.296 -1.658 9.525 1.00 80.75 83 LYS A O 1
ATOM 681 N N . LEU A 1 84 ? -15.734 -0.510 8.380 1.00 75.69 84 LEU A N 1
ATOM 682 C CA . LEU A 1 84 ? -15.060 0.056 9.553 1.00 75.69 84 LEU A CA 1
ATOM 683 C C . LEU A 1 84 ? -16.001 0.943 10.382 1.00 75.69 84 LEU A C 1
ATOM 685 O O . LEU A 1 84 ? -15.995 0.864 11.606 1.00 75.69 84 LEU A O 1
ATOM 689 N N . GLN A 1 85 ? -16.878 1.733 9.752 1.00 71.69 85 GLN A N 1
ATOM 690 C CA . GLN A 1 85 ? -17.914 2.489 10.467 1.00 71.69 85 GLN A CA 1
ATOM 691 C C . GLN A 1 85 ? -18.969 1.584 11.121 1.00 71.69 85 GLN A C 1
ATOM 693 O O . GLN A 1 85 ? -19.467 1.902 12.204 1.00 71.69 85 GLN A O 1
ATOM 698 N N . MET A 1 86 ? -19.334 0.465 10.489 1.00 77.88 86 MET A N 1
ATOM 699 C CA . MET A 1 86 ? -20.236 -0.526 11.079 1.00 77.88 86 MET A CA 1
ATOM 700 C C . MET A 1 86 ? -19.586 -1.267 12.247 1.00 77.88 86 MET A C 1
ATOM 702 O O . MET A 1 86 ? -20.263 -1.502 13.246 1.00 77.88 86 MET A O 1
ATOM 706 N N . GLU A 1 87 ? -18.297 -1.600 12.167 1.00 76.38 87 GLU A N 1
ATOM 707 C CA . GLU A 1 87 ? -17.544 -2.158 13.292 1.00 76.38 87 GLU A CA 1
ATOM 708 C C . GLU A 1 87 ? -17.387 -1.140 14.416 1.00 76.38 87 GLU A C 1
ATOM 710 O O . GLU A 1 87 ? -17.777 -1.454 15.532 1.00 76.38 87 GLU A O 1
ATOM 715 N N . PHE A 1 88 ? -17.013 0.109 14.132 1.00 69.69 88 PHE A N 1
ATOM 716 C CA . PHE A 1 88 ? -17.002 1.195 15.120 1.00 69.69 88 PHE A CA 1
ATOM 717 C C . PHE A 1 88 ? -18.366 1.342 15.828 1.00 69.69 88 PHE A C 1
ATOM 719 O O . PHE A 1 88 ? -18.443 1.449 17.050 1.00 69.69 88 PHE A O 1
ATOM 726 N N . LYS A 1 89 ? -19.484 1.254 15.090 1.00 74.94 89 LYS A N 1
ATOM 727 C CA . LYS A 1 89 ? -20.844 1.243 15.671 1.00 74.94 89 LYS A CA 1
ATOM 728 C C . LYS A 1 89 ? -21.182 -0.032 16.457 1.00 74.94 89 LYS A C 1
ATOM 730 O O . LYS A 1 89 ? -22.099 0.015 17.276 1.00 74.94 89 LYS A O 1
ATOM 735 N N . LYS A 1 90 ? -20.512 -1.164 16.217 1.00 73.25 90 LYS A N 1
ATOM 736 C CA . LYS A 1 90 ? -20.609 -2.381 17.049 1.00 73.25 90 LYS A CA 1
ATOM 737 C C . LYS A 1 90 ? -19.736 -2.259 18.300 1.00 73.25 90 LYS A C 1
ATOM 739 O O . LYS A 1 90 ? -20.193 -2.646 19.366 1.00 73.25 90 LYS A O 1
ATOM 744 N N . LEU A 1 91 ? -18.546 -1.669 18.192 1.00 64.88 91 LEU A N 1
ATOM 745 C CA . LEU A 1 91 ? -17.609 -1.432 19.293 1.00 64.88 91 LEU A CA 1
ATOM 746 C C . LEU A 1 91 ? -18.132 -0.361 20.265 1.00 64.88 91 LEU A C 1
ATOM 748 O O . LEU A 1 91 ? -18.135 -0.587 21.467 1.00 64.88 91 LEU A O 1
ATOM 752 N N . GLN A 1 92 ? -18.760 0.715 19.780 1.00 63.75 92 GLN A N 1
ATOM 753 C CA . GLN A 1 92 ? -19.538 1.634 20.631 1.00 63.75 92 GLN A CA 1
ATOM 754 C C . GLN A 1 92 ? -20.753 0.978 21.317 1.00 63.75 92 GLN A C 1
ATOM 756 O O . GLN A 1 92 ? -21.296 1.535 22.270 1.00 63.75 92 GLN A O 1
ATOM 761 N N . LYS A 1 93 ? -21.219 -0.176 20.820 1.00 67.31 93 LYS A N 1
ATOM 762 C CA . LYS A 1 93 ? -22.298 -0.977 21.424 1.00 67.31 93 LYS A CA 1
ATOM 763 C C . LYS A 1 93 ? -21.781 -2.138 22.275 1.00 67.31 93 LYS A C 1
ATOM 765 O O . LYS A 1 93 ? -22.598 -2.781 22.940 1.00 67.31 93 LYS A O 1
ATOM 770 N N . LEU A 1 94 ? -20.472 -2.403 22.284 1.00 66.56 94 LEU A N 1
ATOM 771 C CA . LEU A 1 94 ? -19.843 -3.264 23.276 1.00 66.56 94 LEU A CA 1
ATOM 772 C C . LEU A 1 94 ? -19.929 -2.522 24.605 1.00 66.56 94 LEU A C 1
ATOM 774 O O . LEU A 1 94 ? -19.200 -1.571 24.871 1.00 66.56 94 LEU A O 1
ATOM 778 N N . LYS A 1 95 ? -20.926 -2.919 25.396 1.00 69.62 95 LYS A N 1
ATOM 779 C CA . LYS A 1 95 ? -21.129 -2.405 26.745 1.00 69.62 95 LYS A CA 1
ATOM 780 C C . LYS A 1 95 ? -19.911 -2.749 27.594 1.00 69.62 95 LYS A C 1
ATOM 782 O O . LYS A 1 95 ? -19.283 -3.783 27.379 1.00 69.62 95 LYS A O 1
ATOM 787 N N . GLU A 1 96 ? -19.641 -1.900 28.580 1.00 82.44 96 GLU A N 1
ATOM 788 C CA . GLU A 1 96 ? -18.634 -2.183 29.599 1.00 82.44 96 GLU A CA 1
ATOM 789 C C . GLU A 1 96 ? -18.865 -3.571 30.224 1.00 82.44 96 GLU A C 1
ATOM 791 O O . GLU A 1 96 ? -20.022 -3.995 30.375 1.00 82.44 96 GLU A O 1
ATOM 796 N N . PRO A 1 97 ? -17.786 -4.287 30.582 1.00 86.69 97 PRO A N 1
ATOM 797 C CA . PRO A 1 97 ? -17.892 -5.617 31.158 1.00 86.69 97 PRO A CA 1
ATOM 798 C C . PRO A 1 97 ? -18.713 -5.604 32.441 1.00 86.69 97 PRO A C 1
ATOM 800 O O . PRO A 1 97 ? -18.687 -4.657 33.231 1.00 86.69 97 PRO A O 1
ATOM 803 N N . SER A 1 98 ? -19.472 -6.678 32.640 1.00 89.31 98 SER A N 1
ATOM 804 C CA . SER A 1 98 ? -20.419 -6.762 33.749 1.00 89.31 98 SER A CA 1
ATOM 805 C C . SER A 1 98 ? -19.675 -6.764 35.091 1.00 89.31 98 SER A C 1
ATOM 807 O O . SER A 1 98 ? -18.811 -7.619 35.284 1.00 89.31 98 SER A O 1
ATOM 809 N N . PRO A 1 99 ? -20.014 -5.872 36.045 1.00 91.19 99 PRO A N 1
ATOM 810 C CA . PRO A 1 99 ? -19.378 -5.856 37.360 1.00 91.19 99 PRO A CA 1
ATOM 811 C C . PRO A 1 99 ? -19.465 -7.216 38.079 1.00 91.19 99 PRO A C 1
ATOM 813 O O . PRO A 1 99 ? -20.419 -7.963 37.833 1.00 91.19 99 PRO A O 1
ATOM 816 N N . PRO A 1 100 ? -18.553 -7.529 39.023 1.00 91.94 100 PRO A N 1
ATOM 817 C CA . PRO A 1 100 ? -18.429 -8.864 39.626 1.00 91.94 100 PRO A CA 1
ATOM 818 C C . PRO A 1 100 ? -19.739 -9.414 40.204 1.00 91.94 100 PRO A C 1
ATOM 820 O O . PRO A 1 100 ? -20.070 -10.578 39.995 1.00 91.94 100 PRO A O 1
ATOM 823 N N . TYR A 1 101 ? -20.531 -8.551 40.850 1.00 91.38 101 TYR A N 1
ATOM 824 C CA . TYR A 1 101 ? -21.863 -8.880 41.364 1.00 91.38 101 TYR A CA 1
ATOM 825 C C . TYR A 1 101 ? -22.849 -9.302 40.263 1.00 91.38 101 TYR A C 1
ATOM 827 O O . TYR A 1 101 ? -23.585 -10.264 40.439 1.00 91.38 101 TYR A O 1
ATOM 835 N N . ILE A 1 102 ? -22.861 -8.617 39.115 1.00 92.06 102 ILE A N 1
ATOM 836 C CA . ILE A 1 102 ? -23.765 -8.924 37.995 1.00 92.06 102 ILE A CA 1
ATOM 837 C C . ILE A 1 102 ? -23.357 -10.237 37.320 1.00 92.06 102 ILE A C 1
ATOM 839 O O . ILE A 1 102 ? -24.221 -11.057 37.002 1.00 92.06 102 ILE A O 1
ATOM 843 N N . LEU A 1 103 ? -22.047 -10.467 37.162 1.00 90.06 103 LEU A N 1
ATOM 844 C CA . LEU A 1 103 ? -21.502 -11.755 36.733 1.00 90.06 103 LEU A CA 1
ATOM 845 C C . LEU A 1 103 ? -21.953 -12.879 37.673 1.00 90.06 103 LEU A C 1
ATOM 847 O O . LEU A 1 103 ? -22.552 -13.847 37.213 1.00 90.06 103 LEU A O 1
ATOM 851 N N . TRP A 1 104 ? -21.726 -12.736 38.980 1.00 92.25 104 TRP A N 1
ATOM 852 C CA . TRP A 1 104 ? -22.118 -13.724 39.988 1.00 92.25 104 TRP A CA 1
ATOM 853 C C . TRP A 1 104 ? -23.638 -13.966 40.015 1.00 92.25 104 TRP A C 1
ATOM 855 O O . TRP A 1 104 ? -24.071 -15.118 39.961 1.00 92.25 104 TRP A O 1
ATOM 865 N N . CYS A 1 105 ? -24.454 -12.905 39.978 1.00 91.75 105 CYS A N 1
ATOM 866 C CA . CYS A 1 105 ? -25.914 -13.000 39.894 1.00 91.75 105 CYS A CA 1
ATOM 867 C C . CYS A 1 105 ? -26.359 -13.816 38.681 1.00 91.75 105 CYS A C 1
ATOM 869 O O . CYS A 1 105 ? -27.240 -14.654 38.817 1.00 91.75 105 CYS A O 1
ATOM 871 N N . LYS A 1 106 ? -25.734 -13.631 37.511 1.00 90.94 106 LYS A N 1
ATOM 872 C CA . LYS A 1 106 ? -26.063 -14.389 36.292 1.00 90.94 106 LYS A CA 1
ATOM 873 C C . LYS A 1 106 ? -25.865 -15.902 36.460 1.00 90.94 106 LYS A C 1
ATOM 875 O O . LYS A 1 106 ? -26.641 -16.666 35.892 1.00 90.94 106 LYS A O 1
ATOM 880 N N . TYR A 1 107 ? -24.862 -16.336 37.227 1.00 89.25 107 TYR A N 1
ATOM 881 C CA . TYR A 1 107 ? -24.651 -17.758 37.529 1.00 89.25 107 TYR A CA 1
ATOM 882 C C . TYR A 1 107 ? -25.612 -18.264 38.612 1.00 89.25 107 TYR A C 1
ATOM 884 O O . TYR A 1 107 ? -26.240 -19.305 38.437 1.00 89.25 107 TYR A O 1
ATOM 892 N N . GLN A 1 108 ? -25.766 -17.515 39.705 1.00 91.25 108 GLN A N 1
ATOM 893 C CA . GLN A 1 108 ? -26.568 -17.933 40.861 1.00 91.25 108 GLN A CA 1
ATOM 894 C C . GLN A 1 108 ? -28.084 -17.801 40.654 1.00 91.25 108 GLN A C 1
ATOM 896 O O . GLN A 1 108 ? -28.853 -18.446 41.364 1.00 91.25 108 GLN A O 1
ATOM 901 N N . TRP A 1 109 ? -28.531 -17.020 39.664 1.00 91.88 109 TRP A N 1
ATOM 902 C CA . TRP A 1 109 ? -29.947 -16.825 39.335 1.00 91.88 109 TRP A CA 1
ATOM 903 C C . TRP A 1 109 ? -30.697 -18.143 39.146 1.00 91.88 109 TRP A C 1
ATOM 905 O O . TRP A 1 109 ? -31.790 -18.323 39.678 1.00 91.88 109 TRP A O 1
ATOM 915 N N . ASN A 1 110 ? -30.102 -19.075 38.399 1.00 91.44 110 ASN A N 1
ATOM 916 C CA . ASN A 1 110 ? -30.744 -20.345 38.079 1.00 91.44 110 ASN A CA 1
ATOM 917 C C . ASN A 1 110 ? -30.852 -21.260 39.303 1.00 91.44 110 ASN A C 1
ATOM 919 O O . ASN A 1 110 ? -31.851 -21.960 39.432 1.00 91.44 110 ASN A O 1
ATOM 923 N N . GLU A 1 111 ? -29.880 -21.222 40.216 1.00 91.69 111 GLU A N 1
ATOM 924 C CA . GLU A 1 111 ? -29.924 -22.018 41.445 1.00 91.69 111 GLU A CA 1
ATOM 925 C C . GLU A 1 111 ? -30.947 -21.445 42.431 1.00 91.69 111 GLU A C 1
ATOM 927 O O . GLU A 1 111 ? -31.824 -22.176 42.881 1.00 91.69 111 GLU A O 1
ATOM 932 N N . VAL A 1 112 ? -30.957 -20.124 42.655 1.00 92.88 112 VAL A N 1
ATOM 933 C CA . VAL A 1 112 ? -31.985 -19.479 43.495 1.00 92.88 112 VAL A CA 1
ATOM 934 C C . VAL A 1 112 ? -33.392 -19.678 42.916 1.00 92.88 112 VAL A C 1
ATOM 936 O O . VAL A 1 112 ? -34.332 -19.894 43.678 1.00 92.88 112 VAL A O 1
ATOM 939 N N . LYS A 1 113 ? -33.553 -19.673 41.584 1.00 92.69 113 LYS A N 1
ATOM 940 C CA . LYS A 1 113 ? -34.842 -19.950 40.929 1.00 92.69 113 LYS A CA 1
ATOM 941 C C . LYS A 1 113 ? -35.268 -21.425 41.010 1.00 92.69 113 LYS A C 1
ATOM 943 O O . LYS A 1 113 ? -36.461 -21.696 41.025 1.00 92.69 113 LYS A O 1
ATOM 948 N N . LYS A 1 114 ? -34.336 -22.382 41.072 1.00 92.62 114 LYS A N 1
ATOM 949 C CA . LYS A 1 114 ? -34.660 -23.798 41.346 1.00 92.62 114 LYS A CA 1
ATOM 950 C C . LYS A 1 114 ? -35.068 -24.010 42.804 1.00 92.62 114 LYS A C 1
ATOM 952 O O . LYS A 1 114 ? -35.996 -24.764 43.062 1.00 92.62 114 LYS A O 1
ATOM 957 N N . GLU A 1 115 ? -34.374 -23.353 43.735 1.00 91.94 115 GLU A N 1
ATOM 958 C CA . GLU A 1 115 ? -34.694 -23.367 45.170 1.00 91.94 115 GLU A CA 1
ATOM 959 C C . GLU A 1 115 ? -36.050 -22.695 45.462 1.00 91.94 115 GLU A C 1
ATOM 961 O O . GLU A 1 115 ? -36.739 -23.088 46.397 1.00 91.94 115 GLU A O 1
ATOM 966 N N . ASN A 1 116 ? -36.434 -21.693 44.662 1.00 88.50 116 ASN A N 1
ATOM 967 C CA . ASN A 1 116 ? -37.639 -20.884 44.849 1.00 88.50 116 ASN A CA 1
ATOM 968 C C . ASN A 1 116 ? -38.407 -20.758 43.510 1.00 88.50 116 ASN A C 1
ATOM 970 O O . ASN A 1 116 ? -38.371 -19.695 42.884 1.00 88.50 116 ASN A O 1
ATOM 974 N N . PRO A 1 117 ? -39.069 -21.830 43.027 1.00 91.50 117 PRO A N 1
ATOM 975 C CA . PRO A 1 117 ? -39.705 -21.847 41.704 1.00 91.50 117 PRO A CA 1
ATOM 976 C C . PRO A 1 117 ? -40.887 -20.874 41.579 1.00 91.50 117 PRO A C 1
ATOM 978 O O . PRO A 1 117 ? -41.105 -20.335 40.493 1.00 91.50 117 PRO A O 1
ATOM 981 N N . ASP A 1 118 ? -41.590 -20.619 42.686 1.00 91.69 118 ASP A N 1
ATOM 982 C CA . ASP A 1 118 ? -42.744 -19.714 42.760 1.00 91.69 118 ASP A CA 1
ATOM 983 C C . ASP A 1 118 ? -42.358 -18.252 43.059 1.00 91.69 118 ASP A C 1
ATOM 985 O O . ASP A 1 118 ? -43.214 -17.371 43.014 1.00 91.69 118 ASP A O 1
ATOM 989 N N . ALA A 1 119 ? -41.084 -17.972 43.365 1.00 89.81 119 ALA A N 1
ATOM 990 C CA . ALA A 1 119 ? -40.641 -16.634 43.755 1.00 89.81 119 ALA A CA 1
ATOM 991 C C . ALA A 1 119 ? -40.520 -15.683 42.556 1.00 89.81 119 ALA A C 1
ATOM 993 O O . ALA A 1 119 ? -39.968 -16.019 41.500 1.00 89.81 119 ALA A O 1
ATOM 994 N N . GLU A 1 120 ? -40.972 -14.444 42.737 1.00 91.69 120 GLU A N 1
ATOM 995 C CA . GLU A 1 120 ? -40.886 -13.432 41.688 1.00 91.69 120 GLU A CA 1
ATOM 996 C C . GLU A 1 120 ? -39.449 -12.924 41.479 1.00 91.69 120 GLU A C 1
ATOM 998 O O . GLU A 1 120 ? -38.584 -12.986 42.356 1.00 91.69 120 GLU A O 1
ATOM 1003 N N . PHE A 1 121 ? -39.193 -12.310 40.315 1.00 90.94 121 PHE A N 1
ATOM 1004 C CA . PHE A 1 121 ? -37.896 -11.705 39.969 1.00 90.94 121 PHE A CA 1
ATOM 1005 C C . PHE A 1 121 ? -37.340 -10.798 41.084 1.00 90.94 121 PHE A C 1
ATOM 1007 O O . PHE A 1 121 ? -36.140 -10.799 41.361 1.00 90.94 121 PHE A O 1
ATOM 1014 N N . LYS A 1 122 ? -38.212 -10.021 41.738 1.00 93.62 122 LYS A N 1
ATOM 1015 C CA . LYS A 1 122 ? -37.845 -9.104 42.824 1.00 93.62 122 LYS A CA 1
ATOM 1016 C C . LYS A 1 122 ? -37.362 -9.849 44.073 1.00 93.62 122 LYS A C 1
ATOM 1018 O O . LYS A 1 122 ? -36.423 -9.401 44.723 1.00 93.62 122 LYS A O 1
ATOM 1023 N N . GLU A 1 123 ? -37.969 -10.987 44.385 1.00 93.50 123 GLU A N 1
ATOM 1024 C CA . GLU A 1 123 ? -37.634 -11.819 45.541 1.00 93.50 123 GLU A CA 1
ATOM 1025 C C . GLU A 1 123 ? -36.326 -12.572 45.298 1.00 93.50 123 GLU A C 1
ATOM 1027 O O . GLU A 1 123 ? -35.415 -12.486 46.120 1.00 93.50 123 GLU A O 1
ATOM 1032 N N . ILE A 1 124 ? -36.166 -13.177 44.116 1.00 92.88 124 ILE A N 1
ATOM 1033 C CA . ILE A 1 124 ? -34.906 -13.796 43.672 1.00 92.88 124 ILE A CA 1
ATOM 1034 C C . ILE A 1 124 ? -33.759 -12.770 43.710 1.00 92.88 124 ILE A C 1
ATOM 1036 O O . ILE A 1 124 ? -32.681 -13.062 44.226 1.00 92.88 124 ILE A O 1
ATOM 1040 N N . SER A 1 125 ? -33.992 -11.540 43.236 1.00 93.00 125 SER A N 1
ATOM 1041 C CA . SER A 1 125 ? -33.013 -10.444 43.297 1.00 93.00 125 SER A CA 1
ATOM 1042 C C . SER A 1 125 ? -32.643 -10.053 44.738 1.00 93.00 125 SER A C 1
ATOM 1044 O O . SER A 1 125 ? -31.466 -9.849 45.041 1.00 93.00 125 SER A O 1
ATOM 1046 N N . ASN A 1 126 ? -33.616 -10.015 45.657 1.00 93.75 126 ASN A N 1
ATOM 1047 C CA . ASN A 1 126 ? -33.362 -9.760 47.078 1.00 93.75 126 ASN A CA 1
ATOM 1048 C C . ASN A 1 126 ? -32.547 -10.895 47.728 1.00 93.75 126 ASN A C 1
ATOM 1050 O O . ASN A 1 126 ? -31.590 -10.619 48.454 1.00 93.75 126 ASN A O 1
ATOM 1054 N N . ILE A 1 127 ? -32.881 -12.159 47.436 1.00 92.44 127 ILE A N 1
ATOM 1055 C CA . ILE A 1 127 ? -32.155 -13.343 47.924 1.00 92.44 127 ILE A CA 1
ATOM 1056 C C . ILE A 1 127 ? -30.712 -13.337 47.407 1.00 92.44 127 ILE A C 1
ATOM 1058 O O . ILE A 1 127 ? -29.785 -13.562 48.182 1.00 92.44 127 ILE A O 1
ATOM 1062 N N . LEU A 1 128 ? -30.494 -13.015 46.128 1.00 93.62 128 LEU A N 1
ATOM 1063 C CA . LEU A 1 128 ? -29.157 -12.859 45.546 1.00 93.62 128 LEU A CA 1
ATOM 1064 C C . LEU A 1 128 ? -28.375 -11.712 46.200 1.00 93.62 128 LEU A C 1
ATOM 1066 O O . LEU A 1 128 ? -27.217 -11.895 46.573 1.00 93.62 128 LEU A O 1
ATOM 1070 N N . GLY A 1 129 ? -29.002 -10.554 46.414 1.00 92.81 129 GLY A N 1
ATOM 1071 C CA . GLY A 1 129 ? -28.380 -9.423 47.106 1.00 92.81 129 GLY A CA 1
ATOM 1072 C C . GLY A 1 129 ? -27.982 -9.738 48.554 1.00 92.81 129 GLY A C 1
ATOM 1073 O O . GLY A 1 129 ? -26.959 -9.242 49.032 1.00 92.81 129 GLY A O 1
ATOM 1074 N N . ALA A 1 130 ? -28.750 -10.587 49.245 1.00 92.44 130 ALA A N 1
ATOM 1075 C CA . ALA A 1 130 ? -28.403 -11.110 50.565 1.00 92.44 130 ALA A CA 1
ATOM 1076 C C . ALA A 1 130 ? -27.264 -12.144 50.487 1.00 92.44 130 ALA A C 1
ATOM 1078 O O . ALA A 1 130 ? -26.234 -11.946 51.135 1.00 92.44 130 ALA A O 1
ATOM 1079 N N . LYS A 1 131 ? -27.396 -13.175 49.633 1.00 90.81 131 LYS A N 1
ATOM 1080 C CA . LYS A 1 131 ? -26.366 -14.205 49.400 1.00 90.81 131 LYS A CA 1
ATOM 1081 C C . LYS A 1 131 ? -25.013 -13.554 49.053 1.00 90.81 131 LYS A C 1
ATOM 1083 O O . LYS A 1 131 ? -24.017 -13.894 49.682 1.00 90.81 131 LYS A O 1
ATOM 1088 N N . TRP A 1 132 ? -24.953 -12.540 48.180 1.00 92.44 132 TRP A N 1
ATOM 1089 C CA . TRP A 1 132 ? -23.700 -11.836 47.839 1.00 92.44 132 TRP A CA 1
ATOM 1090 C C . TRP A 1 132 ? -23.035 -11.126 49.026 1.00 92.44 132 TRP A C 1
ATOM 1092 O O . TRP A 1 132 ? -21.807 -11.044 49.088 1.00 92.44 132 TRP A O 1
ATOM 1102 N N . LYS A 1 133 ? -23.807 -10.612 49.990 1.00 89.94 133 LYS A N 1
ATOM 1103 C CA . LYS A 1 133 ? -23.238 -9.991 51.198 1.00 89.94 133 LYS A CA 1
ATOM 1104 C C . LYS A 1 133 ? -22.593 -11.034 52.115 1.00 89.94 133 LYS A C 1
ATOM 1106 O O . LYS A 1 133 ? -21.546 -10.738 52.678 1.00 89.94 133 LYS A O 1
ATOM 1111 N N . SER A 1 134 ? -23.159 -12.241 52.200 1.00 89.00 134 SER A N 1
ATOM 1112 C CA . SER A 1 134 ? -22.599 -13.371 52.961 1.00 89.00 134 SER A CA 1
ATOM 1113 C C . SER A 1 134 ? -21.500 -14.166 52.237 1.00 89.00 134 SER A C 1
ATOM 1115 O O . SER A 1 134 ? -20.702 -14.812 52.906 1.00 89.00 134 SER A O 1
ATOM 1117 N N . VAL A 1 135 ? -21.436 -14.126 50.899 1.00 88.50 135 VAL A N 1
ATOM 1118 C CA . VAL A 1 135 ? -20.393 -14.793 50.089 1.00 88.50 135 VAL A CA 1
ATOM 1119 C C . VAL A 1 135 ? -19.002 -14.314 50.524 1.00 88.50 135 VAL A C 1
ATOM 1121 O O . VAL A 1 135 ? -18.746 -13.106 50.595 1.00 88.50 135 VAL A O 1
ATOM 1124 N N . ASN A 1 136 ? -18.098 -15.252 50.807 1.00 87.25 136 ASN A N 1
ATOM 1125 C CA . ASN A 1 136 ? -16.772 -14.943 51.340 1.00 87.25 136 ASN A CA 1
ATOM 1126 C C . ASN A 1 136 ? -15.854 -14.322 50.265 1.00 87.25 136 ASN A C 1
ATOM 1128 O O . ASN A 1 136 ? -16.070 -14.503 49.067 1.00 87.25 136 ASN A O 1
ATOM 1132 N N . ALA A 1 137 ? -14.803 -13.602 50.669 1.00 84.12 137 ALA A N 1
ATOM 1133 C CA . ALA A 1 137 ? -13.904 -12.910 49.735 1.00 84.12 137 ALA A CA 1
ATOM 1134 C C . ALA A 1 137 ? -13.254 -13.857 48.702 1.00 84.12 137 ALA A C 1
ATOM 1136 O O . ALA A 1 137 ? -13.038 -13.475 47.555 1.00 84.12 137 ALA A O 1
ATOM 1137 N N . GLU A 1 138 ? -12.995 -15.110 49.079 1.00 84.19 138 GLU A N 1
ATOM 1138 C CA . GLU A 1 138 ? -12.411 -16.132 48.200 1.00 84.19 138 GLU A CA 1
ATOM 1139 C C . GLU A 1 138 ? -13.344 -16.557 47.059 1.00 84.19 138 GLU A C 1
ATOM 1141 O O . GLU A 1 138 ? -12.885 -16.783 45.943 1.00 84.19 138 GLU A O 1
ATOM 1146 N N . GLU A 1 139 ? -14.656 -16.578 47.298 1.00 84.88 139 GLU A N 1
ATOM 1147 C CA . GLU A 1 139 ? -15.663 -16.856 46.269 1.00 84.88 139 GLU A CA 1
ATOM 1148 C C . GLU A 1 139 ? -15.919 -15.638 45.366 1.00 84.88 139 GLU A C 1
ATOM 1150 O O . GLU A 1 139 ? -16.362 -15.800 44.228 1.00 84.88 139 GLU A O 1
ATOM 1155 N N . LYS A 1 140 ? -15.611 -14.418 45.838 1.00 89.06 140 LYS A N 1
ATOM 1156 C CA . LYS A 1 140 ? -15.695 -13.170 45.051 1.00 89.06 140 LYS A CA 1
ATOM 1157 C C . LYS A 1 140 ? -14.503 -12.984 44.116 1.00 89.06 140 LYS A C 1
ATOM 1159 O O . LYS A 1 140 ? -14.710 -12.605 42.961 1.00 89.06 140 LYS A O 1
ATOM 1164 N N . LYS A 1 141 ? -13.287 -13.320 44.573 1.00 90.44 141 LYS A N 1
ATOM 1165 C CA . LYS A 1 141 ? -12.030 -13.253 43.800 1.00 90.44 141 LYS A CA 1
ATOM 1166 C C . LYS A 1 141 ? -12.154 -13.686 42.328 1.00 90.44 141 LYS A C 1
ATOM 1168 O O . LYS A 1 141 ? -11.821 -12.870 41.473 1.00 90.44 141 LYS A O 1
ATOM 1173 N N . PRO A 1 142 ? -12.671 -14.883 41.975 1.00 91.12 142 PRO A N 1
ATOM 1174 C CA . PRO A 1 142 ? -12.735 -15.315 40.576 1.00 91.12 142 PRO A CA 1
ATOM 1175 C C . PRO A 1 142 ? -13.701 -14.495 39.706 1.00 91.12 142 PRO A C 1
ATOM 1177 O O . PRO A 1 142 ? -13.620 -14.580 38.483 1.00 91.12 142 PRO A O 1
ATOM 1180 N N . TYR A 1 143 ? -14.625 -13.722 40.286 1.00 90.56 143 TYR A N 1
ATOM 1181 C CA . TYR A 1 143 ? -15.485 -12.789 39.545 1.00 90.56 143 TYR A CA 1
ATOM 1182 C C . TYR A 1 143 ? -14.865 -11.391 39.450 1.00 90.56 143 TYR A C 1
ATOM 1184 O O . TYR A 1 143 ? -15.044 -10.716 38.438 1.00 90.56 143 TYR A O 1
ATOM 1192 N N . GLU A 1 144 ? -14.111 -10.973 40.468 1.00 90.81 144 GLU A N 1
ATOM 1193 C CA . GLU A 1 144 ? -13.324 -9.735 40.453 1.00 90.81 144 GLU A CA 1
ATOM 1194 C C . GLU A 1 144 ? -12.179 -9.811 39.438 1.00 90.81 144 GLU A C 1
ATOM 1196 O O . GLU A 1 144 ? -12.040 -8.910 38.616 1.00 90.81 144 GLU A O 1
ATOM 1201 N N . GLU A 1 145 ? -11.428 -10.912 39.417 1.00 92.69 145 GLU A N 1
ATOM 1202 C CA . GLU A 1 145 ? -10.349 -11.158 38.454 1.00 92.69 145 GLU A CA 1
ATOM 1203 C C . GLU A 1 145 ? -10.873 -11.199 37.009 1.00 92.69 145 GLU A C 1
ATOM 1205 O O . GLU A 1 145 ? -10.341 -10.509 36.140 1.00 92.69 145 GLU A O 1
ATOM 1210 N N . LYS A 1 146 ? -11.984 -11.913 36.759 1.00 89.50 146 LYS A N 1
ATOM 1211 C CA . LYS A 1 146 ? -12.655 -11.925 35.444 1.00 89.50 146 LYS A CA 1
ATOM 1212 C C . LYS A 1 146 ? -13.086 -10.527 35.006 1.00 89.50 146 LYS A C 1
ATOM 1214 O O . LYS A 1 146 ? -12.854 -10.161 33.859 1.00 89.50 146 LYS A O 1
ATOM 1219 N N . TYR A 1 147 ? -13.679 -9.745 35.908 1.00 93.00 147 TYR A N 1
ATOM 1220 C CA . TYR A 1 147 ? -14.089 -8.373 35.612 1.00 93.00 147 TYR A CA 1
ATOM 1221 C C . TYR A 1 147 ? -12.897 -7.466 35.287 1.00 93.00 147 TYR A C 1
ATOM 1223 O O . TYR A 1 147 ? -12.975 -6.710 34.322 1.00 93.00 147 TYR A O 1
ATOM 1231 N N . GLN A 1 148 ? -11.792 -7.542 36.040 1.00 91.06 148 GLN A N 1
ATOM 1232 C CA . GLN A 1 148 ? -10.602 -6.737 35.741 1.00 91.06 148 GLN A CA 1
ATOM 1233 C C . GLN A 1 148 ? -9.982 -7.143 34.400 1.00 91.06 148 GLN A C 1
ATOM 1235 O O . GLN A 1 148 ? -9.728 -6.271 33.576 1.00 91.06 148 GLN A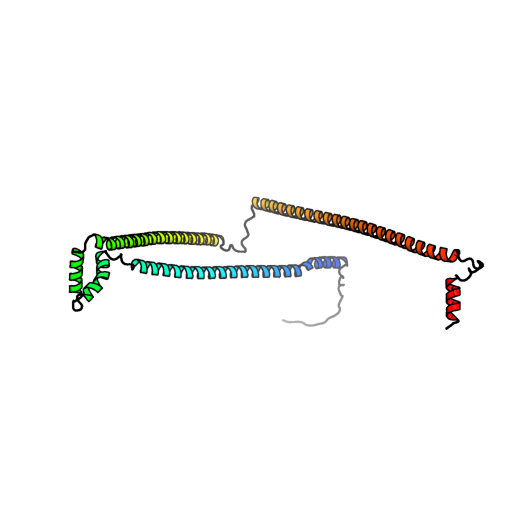 O 1
ATOM 1240 N N . ALA A 1 149 ? -9.839 -8.443 34.123 1.00 91.94 149 ALA A N 1
ATOM 1241 C CA . ALA A 1 149 ? -9.317 -8.930 32.846 1.00 91.94 149 ALA A CA 1
ATOM 1242 C C . ALA A 1 149 ? -10.185 -8.486 31.649 1.00 91.94 149 ALA A C 1
ATOM 1244 O O . ALA A 1 149 ? -9.664 -7.993 30.648 1.00 91.94 149 ALA A O 1
ATOM 1245 N N . GLU A 1 150 ? -11.515 -8.597 31.752 1.00 89.56 150 GLU A N 1
ATOM 1246 C CA . GLU A 1 150 ? -12.440 -8.159 30.696 1.00 89.56 150 GLU A CA 1
ATOM 1247 C C . GLU A 1 150 ? -12.440 -6.623 30.541 1.00 89.56 150 GLU A C 1
ATOM 1249 O O . GLU A 1 150 ? -12.540 -6.103 29.428 1.00 89.56 150 GLU A O 1
ATOM 1254 N N . LYS A 1 151 ? -12.250 -5.878 31.640 1.00 89.94 151 LYS A N 1
ATOM 1255 C CA . LYS A 1 151 ? -12.137 -4.409 31.652 1.00 89.94 151 LYS A CA 1
ATOM 1256 C C . LYS A 1 151 ? -10.838 -3.918 31.036 1.00 89.94 151 LYS A C 1
ATOM 1258 O O . LYS A 1 151 ? -10.867 -2.972 30.252 1.00 89.94 151 LYS A O 1
ATOM 1263 N N . GLU A 1 152 ? -9.716 -4.548 31.353 1.00 90.69 152 GLU A N 1
ATOM 1264 C CA . GLU A 1 152 ? -8.425 -4.244 30.741 1.00 90.69 152 GLU A CA 1
ATOM 1265 C C . GLU A 1 152 ? -8.446 -4.570 29.246 1.00 90.69 152 GLU A C 1
ATOM 1267 O O . GLU A 1 152 ? -8.041 -3.729 28.444 1.00 90.69 152 GLU A O 1
ATOM 1272 N N . ALA A 1 153 ? -9.018 -5.712 28.848 1.00 88.06 153 ALA A N 1
ATOM 1273 C CA . ALA A 1 153 ? -9.209 -6.061 27.441 1.00 88.06 153 ALA A CA 1
ATOM 1274 C C . ALA A 1 153 ? -10.093 -5.041 26.696 1.00 88.06 153 ALA A C 1
ATOM 1276 O O . ALA A 1 153 ? -9.733 -4.597 25.605 1.00 88.06 153 ALA A O 1
ATOM 1277 N N . TYR A 1 154 ? -11.210 -4.606 27.293 1.00 88.00 154 TYR A N 1
ATOM 1278 C CA . TYR A 1 154 ? -12.067 -3.555 26.731 1.00 88.00 154 TYR A CA 1
ATOM 1279 C C . TYR A 1 154 ? -11.325 -2.215 26.593 1.00 88.00 154 TYR A C 1
ATOM 1281 O O . TYR A 1 154 ? -11.373 -1.584 25.535 1.00 88.00 154 TYR A O 1
ATOM 1289 N N . LEU A 1 155 ? -10.582 -1.791 27.620 1.00 88.38 155 LEU A N 1
ATOM 1290 C CA . LEU A 1 155 ? -9.794 -0.555 27.579 1.00 88.38 155 LEU A CA 1
ATOM 1291 C C . LEU A 1 155 ? -8.678 -0.612 26.526 1.00 88.38 155 LEU A C 1
ATOM 1293 O O . LEU A 1 155 ? -8.492 0.363 25.798 1.00 88.38 155 LEU A O 1
ATOM 1297 N N . GLN A 1 156 ? -7.976 -1.742 26.397 1.00 88.44 156 GLN A N 1
ATOM 1298 C CA . GLN A 1 156 ? -6.969 -1.953 25.352 1.00 88.44 156 GLN A CA 1
ATOM 1299 C C . GLN A 1 156 ? -7.591 -1.931 23.952 1.00 88.44 156 GLN A C 1
ATOM 1301 O O . GLN A 1 156 ? -7.042 -1.294 23.055 1.00 88.44 156 GLN A O 1
ATOM 1306 N N . LEU A 1 157 ? -8.755 -2.562 23.763 1.00 86.06 157 LEU A N 1
ATOM 1307 C CA . LEU A 1 157 ? -9.479 -2.548 22.493 1.00 86.06 157 LEU A CA 1
ATOM 1308 C C . LEU A 1 157 ? -9.851 -1.116 22.087 1.00 86.06 157 LEU A C 1
ATOM 1310 O O . LEU A 1 157 ? -9.526 -0.694 20.978 1.00 86.06 157 LEU A O 1
ATOM 1314 N N . ILE A 1 158 ? -10.460 -0.343 22.992 1.00 83.50 158 ILE A N 1
ATOM 1315 C CA . ILE A 1 158 ? -10.843 1.055 22.738 1.00 83.50 158 ILE A CA 1
ATOM 1316 C C . ILE A 1 158 ? -9.610 1.953 22.527 1.00 83.50 158 ILE A C 1
ATOM 1318 O O . ILE A 1 158 ? -9.648 2.874 21.708 1.00 83.50 158 ILE A O 1
ATOM 1322 N N . ALA A 1 159 ? -8.498 1.705 23.225 1.00 85.50 159 ALA A N 1
ATOM 1323 C CA . ALA A 1 159 ? -7.250 2.442 23.022 1.00 85.50 159 ALA A CA 1
ATOM 1324 C C . ALA A 1 159 ? -6.630 2.161 21.640 1.00 85.50 159 ALA A C 1
ATOM 1326 O O . ALA A 1 159 ? -6.270 3.099 20.923 1.00 85.50 159 ALA A O 1
ATOM 1327 N N . ASN A 1 160 ? -6.568 0.888 21.240 1.00 79.81 160 ASN A N 1
ATOM 1328 C CA . ASN A 1 160 ? -6.063 0.468 19.935 1.00 79.81 160 ASN A CA 1
ATOM 1329 C C . ASN A 1 160 ? -6.951 0.995 18.798 1.00 79.81 160 ASN A C 1
ATOM 1331 O O . ASN A 1 160 ? -6.433 1.580 17.851 1.00 79.81 160 ASN A O 1
ATOM 1335 N N . GLU A 1 161 ? -8.279 0.895 18.923 1.00 80.81 161 GLU A N 1
ATOM 1336 C CA . GLU A 1 161 ? -9.240 1.454 17.961 1.00 80.81 161 GLU A CA 1
ATOM 1337 C C . GLU A 1 161 ? -9.040 2.968 17.773 1.00 80.81 161 GLU A C 1
ATOM 1339 O O . GLU A 1 161 ? -8.958 3.455 16.643 1.00 80.81 161 GLU A O 1
ATOM 1344 N N . ARG A 1 162 ? -8.905 3.730 18.870 1.00 73.56 162 ARG A N 1
ATOM 1345 C CA . ARG A 1 162 ? -8.637 5.179 18.811 1.00 73.56 162 ARG A CA 1
ATOM 1346 C C . ARG A 1 162 ? -7.309 5.494 18.118 1.00 73.56 162 ARG A C 1
ATOM 1348 O O . ARG A 1 162 ? -7.253 6.448 17.341 1.00 73.56 162 ARG A O 1
ATOM 1355 N N . SER A 1 163 ? -6.269 4.701 18.379 1.00 76.31 163 SER A N 1
ATOM 1356 C CA . SER A 1 163 ? -4.947 4.836 17.755 1.00 76.31 163 SER A CA 1
ATOM 1357 C C . SER A 1 163 ? -5.003 4.567 16.247 1.00 76.31 163 SER A C 1
ATOM 1359 O O . SER A 1 163 ? -4.603 5.421 15.453 1.00 76.31 163 SER A O 1
ATOM 1361 N N . GLU A 1 164 ? -5.585 3.440 15.827 1.00 73.75 164 GLU A N 1
ATOM 1362 C CA . GLU A 1 164 ? -5.741 3.092 14.409 1.00 73.75 164 GLU A CA 1
ATOM 1363 C C . GLU A 1 164 ? -6.616 4.099 13.660 1.00 73.75 164 GLU A C 1
ATOM 1365 O O . GLU A 1 164 ? -6.256 4.550 12.571 1.00 73.75 164 GLU A O 1
ATOM 1370 N N . ARG A 1 165 ? -7.715 4.558 14.268 1.00 72.50 165 ARG A N 1
ATOM 1371 C CA . ARG A 1 165 ? -8.566 5.601 13.683 1.00 72.50 165 ARG A CA 1
ATOM 1372 C C . ARG A 1 165 ? -7.817 6.922 13.486 1.00 72.50 165 ARG A C 1
ATOM 1374 O O . ARG A 1 165 ? -8.071 7.622 12.504 1.00 72.50 165 ARG A O 1
ATOM 1381 N N . HIS A 1 166 ? -6.894 7.271 14.385 1.00 76.25 166 HIS A N 1
ATOM 1382 C CA . HIS A 1 166 ? -6.050 8.452 14.217 1.00 76.25 166 HIS A CA 1
ATOM 1383 C C . HIS A 1 166 ? -5.072 8.276 13.044 1.00 76.25 166 HIS A C 1
ATOM 1385 O O . HIS A 1 166 ? -5.029 9.140 12.171 1.00 76.25 166 HIS A O 1
ATOM 1391 N N . LYS A 1 167 ? -4.382 7.127 12.950 1.00 76.94 167 LYS A N 1
ATOM 1392 C CA . LYS A 1 167 ? -3.493 6.795 11.817 1.00 76.94 167 LYS A CA 1
ATOM 1393 C C . LYS A 1 167 ? -4.225 6.848 10.472 1.00 76.94 167 LYS A C 1
ATOM 1395 O O . LYS A 1 167 ? -3.736 7.480 9.538 1.00 76.94 167 LYS A O 1
ATOM 1400 N N . GLN A 1 168 ? -5.409 6.235 10.385 1.00 73.88 168 GLN A N 1
ATOM 1401 C CA . GLN A 1 168 ? -6.248 6.245 9.181 1.00 73.88 168 GLN A CA 1
ATOM 1402 C C . GLN A 1 168 ? -6.641 7.669 8.771 1.00 73.88 168 GLN A C 1
ATOM 1404 O O . GLN A 1 168 ? -6.544 8.013 7.594 1.00 73.88 168 GLN A O 1
ATOM 1409 N N . LYS A 1 169 ? -7.036 8.516 9.734 1.00 78.69 169 LYS A N 1
ATOM 1410 C CA . LYS A 1 169 ? -7.379 9.917 9.460 1.00 78.69 169 LYS A CA 1
ATOM 1411 C C . LYS A 1 169 ? -6.179 10.686 8.894 1.00 78.69 169 LYS A C 1
ATOM 1413 O O . LYS A 1 169 ? -6.325 11.335 7.863 1.00 78.69 169 LYS A O 1
ATOM 1418 N N . THR A 1 170 ? -5.005 10.564 9.513 1.00 84.69 170 THR A N 1
ATOM 1419 C CA . THR A 1 170 ? -3.774 11.228 9.050 1.00 84.69 170 THR A CA 1
ATOM 1420 C C . THR A 1 170 ? -3.353 10.752 7.656 1.00 84.69 170 THR A C 1
ATOM 1422 O O . THR A 1 170 ? -2.971 11.564 6.817 1.00 84.69 170 THR A O 1
ATOM 1425 N N . ALA A 1 171 ? -3.469 9.452 7.366 1.00 79.75 171 ALA A N 1
ATOM 1426 C CA . ALA A 1 171 ? -3.179 8.911 6.037 1.00 79.75 171 ALA A CA 1
ATOM 1427 C C . ALA A 1 171 ? -4.138 9.452 4.958 1.00 79.75 171 ALA A C 1
ATOM 1429 O O . ALA A 1 171 ? -3.704 9.761 3.847 1.00 79.75 171 ALA A O 1
ATOM 1430 N N . MET A 1 172 ? -5.425 9.606 5.287 1.00 77.81 172 MET A N 1
ATOM 1431 C CA . MET A 1 172 ? -6.420 10.184 4.379 1.00 77.81 172 MET A CA 1
ATOM 1432 C C . MET A 1 172 ? -6.159 11.677 4.122 1.00 77.81 172 MET A C 1
ATOM 1434 O O . MET A 1 172 ? -6.219 12.120 2.980 1.00 77.81 172 MET A O 1
ATOM 1438 N N . GLU A 1 173 ? -5.792 12.432 5.160 1.00 87.56 173 GLU A N 1
ATOM 1439 C CA . GLU A 1 173 ? -5.459 13.860 5.066 1.00 87.56 173 GLU A CA 1
ATOM 1440 C C . GLU A 1 173 ? -4.211 14.117 4.198 1.00 87.56 173 GLU A C 1
ATOM 1442 O O . GLU A 1 173 ? -4.213 15.017 3.359 1.00 87.56 173 GLU A O 1
ATOM 1447 N N . LEU A 1 174 ? -3.175 13.278 4.314 1.00 89.62 174 LEU A N 1
ATOM 1448 C CA . LEU A 1 174 ? -1.996 13.334 3.438 1.00 89.62 174 LEU A CA 1
ATOM 1449 C C . LEU A 1 174 ? -2.333 13.019 1.969 1.00 89.62 174 LEU A C 1
ATOM 1451 O O . LEU A 1 174 ? -1.763 13.625 1.058 1.00 89.62 174 LEU A O 1
ATOM 1455 N N . LEU A 1 175 ? -3.265 12.091 1.720 1.00 80.94 175 LEU A N 1
ATOM 1456 C CA . LEU A 1 175 ? -3.724 11.772 0.366 1.00 80.94 175 LEU A CA 1
ATOM 1457 C C . LEU A 1 175 ? -4.520 12.934 -0.250 1.00 80.94 175 LEU A C 1
ATOM 1459 O O . LEU A 1 175 ? -4.292 13.272 -1.412 1.00 80.94 175 LEU A O 1
ATOM 1463 N N . GLU A 1 176 ? -5.397 13.570 0.530 1.00 83.81 176 GLU A N 1
ATOM 1464 C CA . GLU A 1 176 ? -6.143 14.776 0.140 1.00 83.81 176 GLU A CA 1
ATOM 1465 C C . GLU A 1 176 ? -5.174 15.897 -0.285 1.00 83.81 176 GLU A C 1
ATOM 1467 O O . GLU A 1 176 ? -5.267 16.418 -1.398 1.00 83.81 176 GLU A O 1
ATOM 1472 N N . GLN A 1 177 ? -4.159 16.188 0.543 1.00 89.94 177 GLN A N 1
ATOM 1473 C CA . GLN A 1 177 ? -3.115 17.179 0.245 1.00 89.94 177 GLN A CA 1
ATOM 1474 C C . GLN A 1 177 ? -2.337 16.853 -1.043 1.00 89.94 177 GLN A C 1
ATOM 1476 O O . GLN A 1 177 ? -2.068 17.744 -1.853 1.00 89.94 177 GLN A O 1
ATOM 1481 N N . TYR A 1 178 ? -2.001 15.580 -1.279 1.00 85.06 178 TYR A N 1
ATOM 1482 C CA . TYR A 1 178 ? -1.323 15.159 -2.510 1.00 85.06 178 TYR A CA 1
ATOM 1483 C C . TYR A 1 178 ? -2.199 15.344 -3.759 1.00 85.06 178 TYR A C 1
ATOM 1485 O O . TYR A 1 178 ? -1.713 15.800 -4.800 1.00 85.06 178 TYR A O 1
ATOM 1493 N N . ILE A 1 179 ? -3.490 15.008 -3.670 1.00 84.50 179 ILE A N 1
ATOM 1494 C CA . ILE A 1 179 ? -4.453 15.191 -4.764 1.00 84.50 179 ILE A CA 1
ATOM 1495 C C . ILE A 1 179 ? -4.626 16.685 -5.066 1.00 84.50 179 ILE A C 1
ATOM 1497 O O . ILE A 1 179 ? -4.553 17.076 -6.234 1.00 84.50 179 ILE A O 1
ATOM 1501 N N . GLN A 1 180 ? -4.771 17.516 -4.032 1.00 86.81 180 GLN A N 1
ATOM 1502 C CA . GLN A 1 180 ? -4.838 18.975 -4.131 1.00 86.81 180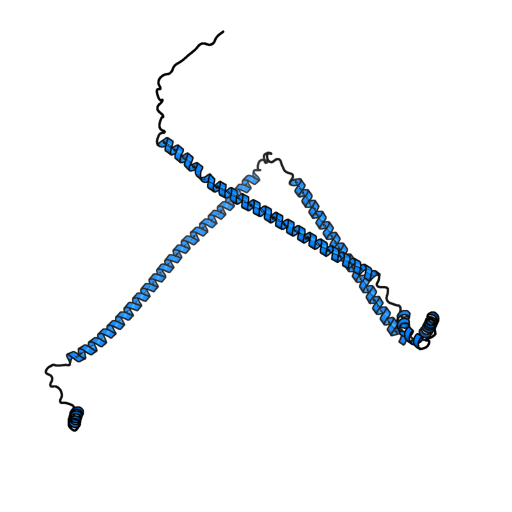 GLN A CA 1
ATOM 1503 C C . GLN A 1 180 ? -3.618 19.534 -4.890 1.00 86.81 180 GLN A C 1
ATOM 1505 O O . GLN A 1 180 ? -3.771 20.180 -5.931 1.00 86.81 180 GLN A O 1
ATOM 1510 N N . PHE A 1 181 ? -2.404 19.183 -4.447 1.00 90.06 181 PHE A N 1
ATOM 1511 C CA . PHE A 1 181 ? -1.141 19.588 -5.074 1.00 90.06 181 PHE A CA 1
ATOM 1512 C C . PHE A 1 181 ? -1.047 19.164 -6.550 1.00 90.06 181 PHE A C 1
ATOM 1514 O O . PHE A 1 181 ? -0.652 19.953 -7.414 1.00 90.06 181 PHE A O 1
ATOM 1521 N N . LYS A 1 182 ? -1.453 17.929 -6.878 1.00 81.44 182 LYS A N 1
ATOM 1522 C CA . LYS A 1 182 ? -1.484 17.438 -8.266 1.00 81.44 182 LYS A CA 1
ATOM 1523 C C . LYS A 1 182 ? -2.449 18.235 -9.142 1.00 81.44 182 LYS A C 1
ATOM 1525 O O . LYS A 1 182 ? -2.077 18.615 -10.253 1.00 81.44 182 LYS A O 1
ATOM 1530 N N . GLN A 1 183 ? -3.655 18.522 -8.653 1.00 76.19 183 GLN A N 1
ATOM 1531 C CA . GLN A 1 183 ? -4.632 19.322 -9.394 1.00 76.19 183 GLN A CA 1
ATOM 1532 C C . GLN A 1 183 ? -4.148 20.758 -9.628 1.00 76.19 183 GLN A C 1
ATOM 1534 O O . GLN A 1 183 ? -4.405 21.326 -10.691 1.00 76.19 183 GLN A O 1
ATOM 1539 N N . GLU A 1 184 ? -3.460 21.360 -8.659 1.00 82.12 184 GLU A N 1
ATOM 1540 C CA . GLU A 1 184 ? -2.891 22.705 -8.785 1.00 82.12 184 GLU A CA 1
ATOM 1541 C C . GLU A 1 184 ? -1.759 22.739 -9.821 1.00 82.12 184 GLU A C 1
ATOM 1543 O O . GLU A 1 184 ? -1.823 23.536 -10.762 1.00 82.12 184 GLU A O 1
ATOM 1548 N N . ALA A 1 185 ? -0.815 21.795 -9.756 1.00 76.88 185 ALA A N 1
ATOM 1549 C CA . ALA A 1 185 ? 0.253 21.654 -10.748 1.00 76.88 185 ALA A CA 1
ATOM 1550 C C . ALA A 1 185 ? -0.285 21.416 -12.177 1.00 76.88 185 ALA A C 1
ATOM 1552 O O . ALA A 1 185 ? 0.251 21.956 -13.151 1.00 76.88 185 ALA A O 1
ATOM 1553 N N . GLU A 1 186 ? -1.371 20.652 -12.339 1.00 76.44 186 GLU A N 1
ATOM 1554 C CA . GLU A 1 186 ? -2.041 20.504 -13.637 1.00 76.44 186 GLU A CA 1
ATOM 1555 C C . GLU A 1 186 ? -2.733 21.787 -14.111 1.00 76.44 186 GLU A C 1
ATOM 1557 O O . GLU A 1 186 ? -2.679 22.104 -15.303 1.00 76.44 186 GLU A O 1
ATOM 1562 N N . LYS A 1 187 ? -3.375 22.541 -13.210 1.00 73.12 187 LYS A N 1
ATOM 1563 C CA . LYS A 1 187 ? -4.008 23.830 -13.534 1.00 73.12 187 LYS A CA 1
ATOM 1564 C C . LYS A 1 187 ? -2.965 24.856 -13.987 1.00 73.12 187 LYS A C 1
ATOM 1566 O O . LYS A 1 187 ? -3.224 25.586 -14.944 1.00 73.12 187 LYS A O 1
ATOM 1571 N N . GLU A 1 188 ? -1.780 24.888 -13.377 1.00 71.12 188 GLU A N 1
ATOM 1572 C CA . GLU A 1 188 ? -0.667 25.725 -13.847 1.00 71.12 188 GLU A CA 1
ATOM 1573 C C . GLU A 1 188 ? -0.152 25.291 -15.225 1.00 71.12 188 GLU A C 1
ATOM 1575 O O . GLU A 1 188 ? -0.052 26.117 -16.136 1.00 71.12 188 GLU A O 1
ATOM 1580 N N . ASN A 1 189 ? 0.069 23.991 -15.437 1.00 59.66 189 ASN A N 1
ATOM 1581 C CA . ASN A 1 189 ? 0.488 23.469 -16.741 1.00 59.66 189 ASN A CA 1
ATOM 1582 C C . ASN A 1 189 ? -0.560 23.696 -17.849 1.00 59.66 189 ASN A C 1
ATOM 1584 O O . ASN A 1 189 ? -0.200 23.947 -18.998 1.00 59.66 189 ASN A O 1
ATOM 1588 N N . LYS A 1 190 ? -1.861 23.665 -17.533 1.00 59.50 190 LYS A N 1
ATOM 1589 C CA . LYS A 1 190 ? -2.936 24.028 -18.477 1.00 59.50 190 LYS A CA 1
ATOM 1590 C C . LYS A 1 190 ? -2.960 25.536 -18.768 1.00 59.50 190 LYS A C 1
ATOM 1592 O O . LYS A 1 190 ? -3.191 25.920 -19.912 1.00 59.50 190 LYS A O 1
ATOM 1597 N N . LYS A 1 191 ? -2.651 26.401 -17.790 1.00 57.56 191 LYS A N 1
ATOM 1598 C CA . LYS A 1 191 ? -2.498 27.856 -18.009 1.00 57.56 191 LYS A CA 1
ATOM 1599 C C . LYS A 1 191 ? -1.324 28.178 -18.946 1.00 57.56 191 LYS A C 1
ATOM 1601 O O . LYS A 1 191 ? -1.478 29.044 -19.805 1.00 57.56 191 LYS A O 1
ATOM 1606 N N . THR A 1 192 ? -0.188 27.482 -18.832 1.00 56.03 192 THR A N 1
ATOM 1607 C CA . THR A 1 192 ? 0.988 27.697 -19.706 1.00 56.03 192 THR A CA 1
ATOM 1608 C C . THR A 1 192 ? 0.857 27.051 -21.093 1.00 56.03 192 THR A C 1
ATOM 1610 O O . THR A 1 192 ? 1.476 27.535 -22.046 1.00 56.03 192 THR A O 1
ATOM 1613 N N . LYS A 1 193 ? 0.022 26.007 -21.225 1.00 56.44 193 LYS A N 1
ATOM 1614 C CA . LYS A 1 193 ? -0.322 25.324 -22.489 1.00 56.44 193 LYS A CA 1
ATOM 1615 C C . LYS A 1 193 ? -1.496 25.925 -23.273 1.00 56.44 193 LYS A C 1
ATOM 1617 O O . LYS A 1 193 ? -1.850 25.350 -24.299 1.00 56.44 193 LYS A O 1
ATOM 1622 N N . LYS A 1 194 ? -2.091 27.049 -22.846 1.00 59.25 194 LYS A N 1
ATOM 1623 C CA . LYS A 1 194 ? -3.111 27.746 -23.656 1.00 59.25 194 LYS A CA 1
ATOM 1624 C C . LYS A 1 194 ? -2.602 27.942 -25.085 1.00 59.25 194 LYS A C 1
ATOM 1626 O O . LYS A 1 194 ? -1.466 28.385 -25.275 1.00 59.25 194 LYS A O 1
ATOM 1631 N N . GLU A 1 195 ? -3.440 27.577 -26.049 1.00 62.28 195 GLU A N 1
ATOM 1632 C CA . GLU A 1 195 ? -3.094 27.540 -27.465 1.00 62.28 195 GLU A CA 1
ATOM 1633 C C . GLU A 1 195 ? -2.611 28.921 -27.922 1.00 62.28 195 GLU A C 1
ATOM 1635 O O . GLU A 1 195 ? -3.332 29.915 -27.867 1.00 62.28 195 GLU A O 1
ATOM 1640 N N . LYS A 1 196 ? -1.332 28.992 -28.291 1.00 61.78 196 LYS A N 1
ATOM 1641 C CA . 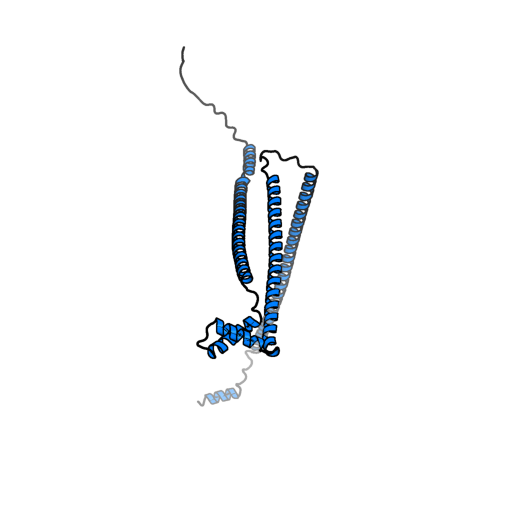LYS A 1 196 ? -0.737 30.184 -28.894 1.00 61.78 196 LYS A CA 1
ATOM 1642 C C . LYS A 1 196 ? -1.064 30.090 -30.373 1.00 61.78 196 LYS A C 1
ATOM 1644 O O . LYS A 1 196 ? -0.666 29.091 -30.968 1.00 61.78 196 LYS A O 1
ATOM 1649 N N . ASP A 1 197 ? -1.757 31.100 -30.909 1.00 74.06 197 ASP A N 1
ATOM 1650 C CA . ASP A 1 197 ? -2.215 31.172 -32.306 1.00 74.06 197 ASP A CA 1
ATOM 1651 C C . ASP A 1 197 ? -1.263 30.432 -33.259 1.00 74.06 197 ASP A C 1
ATOM 1653 O O . ASP A 1 197 ? -0.092 30.821 -33.339 1.00 74.06 197 ASP A O 1
ATOM 1657 N N . PRO A 1 198 ? -1.716 29.402 -34.000 1.00 78.50 198 PRO A N 1
ATOM 1658 C CA . PRO A 1 198 ? -0.836 28.604 -34.860 1.00 78.50 198 PRO A CA 1
ATOM 1659 C C . PRO A 1 198 ? -0.076 29.425 -35.914 1.00 78.50 198 PRO A C 1
ATOM 1661 O O . PRO A 1 198 ? 0.998 29.025 -36.360 1.00 78.50 198 PRO A O 1
ATOM 1664 N N . LEU A 1 199 ? -0.619 30.592 -36.282 1.00 79.62 199 LEU A N 1
ATOM 1665 C CA . LEU A 1 199 ? -0.035 31.549 -37.224 1.00 79.62 199 LEU A CA 1
ATOM 1666 C C . LEU A 1 199 ? 0.902 32.580 -36.570 1.00 79.62 199 LEU A C 1
ATOM 1668 O O . LEU A 1 199 ? 1.547 33.355 -37.278 1.00 79.62 199 LEU A O 1
ATOM 1672 N N . LYS A 1 200 ? 1.005 32.625 -35.235 1.00 81.25 200 LYS A N 1
ATOM 1673 C CA . LYS A 1 200 ? 1.914 33.547 -34.550 1.00 81.25 200 LYS A CA 1
ATOM 1674 C C . LYS A 1 200 ? 3.359 33.103 -34.791 1.00 81.25 200 LYS A C 1
ATOM 1676 O O . LYS A 1 200 ? 3.721 31.992 -34.395 1.00 81.25 200 LYS A O 1
ATOM 1681 N N . PRO A 1 201 ? 4.218 33.955 -35.384 1.00 82.25 201 PRO A N 1
ATOM 1682 C CA . PRO A 1 201 ? 5.603 33.589 -35.628 1.00 82.25 201 PRO A CA 1
ATOM 1683 C C . PRO A 1 201 ? 6.294 33.246 -34.305 1.00 82.25 201 PRO A C 1
ATOM 1685 O O . PRO A 1 201 ? 6.190 33.973 -33.311 1.00 82.25 201 PRO A O 1
ATOM 1688 N N . LYS A 1 202 ? 7.001 32.111 -34.291 1.00 78.94 202 LYS A N 1
ATOM 1689 C CA . LYS A 1 202 ? 7.835 31.716 -33.153 1.00 78.94 202 LYS A CA 1
ATOM 1690 C C . LYS A 1 202 ? 8.916 32.779 -32.946 1.00 78.94 202 LYS A C 1
ATOM 1692 O O . LYS A 1 202 ? 9.454 33.316 -33.912 1.00 78.94 202 LYS A O 1
ATOM 1697 N N . GLN A 1 203 ? 9.226 33.080 -31.686 1.00 82.06 203 GLN A N 1
ATOM 1698 C CA . GLN A 1 203 ? 10.292 34.025 -31.351 1.00 82.06 203 GLN A CA 1
ATOM 1699 C C . GLN A 1 203 ? 11.631 33.576 -31.966 1.00 82.06 203 GLN A C 1
ATOM 1701 O O . GLN A 1 203 ? 11.870 32.366 -32.065 1.00 82.06 203 GLN A O 1
ATOM 1706 N N . PRO A 1 204 ? 12.505 34.519 -32.368 1.00 88.88 204 PRO A N 1
ATOM 1707 C CA . PRO A 1 204 ? 13.803 34.182 -32.936 1.00 88.88 204 PRO A CA 1
ATOM 1708 C C . PRO A 1 204 ? 14.617 33.343 -31.946 1.00 88.88 204 PRO A C 1
ATOM 1710 O O . PRO A 1 204 ? 14.677 33.633 -30.750 1.00 88.88 204 PRO A O 1
ATOM 1713 N N . ILE A 1 205 ? 15.240 32.280 -32.454 1.00 89.25 205 ILE A N 1
ATOM 1714 C CA . ILE A 1 205 ? 16.029 31.357 -31.640 1.00 89.25 205 ILE A CA 1
ATOM 1715 C C . ILE A 1 205 ? 17.283 32.092 -31.150 1.00 89.25 205 ILE A C 1
ATOM 1717 O O . ILE A 1 205 ? 18.099 32.534 -31.955 1.00 89.25 205 ILE A O 1
ATOM 1721 N N . SER A 1 206 ? 17.446 32.206 -29.829 1.00 94.25 206 SER A N 1
ATOM 1722 C CA . SER A 1 206 ? 18.638 32.818 -29.228 1.00 94.25 206 SER A CA 1
ATOM 1723 C C . SER A 1 206 ? 19.921 32.101 -29.666 1.00 94.25 206 SER A C 1
ATOM 1725 O O . SER A 1 206 ? 19.943 30.874 -29.806 1.00 94.25 206 SER A O 1
ATOM 1727 N N . ALA A 1 207 ? 21.010 32.859 -29.829 1.00 91.19 207 ALA A N 1
ATOM 1728 C CA . ALA A 1 207 ? 22.312 32.368 -30.285 1.00 91.19 207 ALA A CA 1
ATOM 1729 C C . ALA A 1 207 ? 22.819 31.151 -29.486 1.00 91.19 207 ALA A C 1
ATOM 1731 O O . ALA A 1 207 ? 23.382 30.222 -30.063 1.00 91.19 207 ALA A O 1
ATOM 1732 N N . PHE A 1 208 ? 22.538 31.096 -28.177 1.00 92.25 208 PHE A N 1
ATOM 1733 C CA . PHE A 1 208 ? 22.862 29.941 -27.334 1.00 92.25 208 PHE A CA 1
ATOM 1734 C C . PHE A 1 208 ? 22.167 28.647 -27.790 1.00 92.25 208 PHE A C 1
ATOM 1736 O O . PHE A 1 208 ? 22.773 27.575 -27.768 1.00 92.25 208 PHE A O 1
ATOM 1743 N N . PHE A 1 209 ? 20.906 28.727 -28.226 1.00 92.69 209 PHE A N 1
ATOM 1744 C CA . PHE A 1 209 ? 20.164 27.568 -28.719 1.00 92.69 209 PHE A CA 1
ATOM 1745 C C . PHE A 1 209 ? 20.619 27.157 -30.119 1.00 92.69 209 PHE A C 1
ATOM 1747 O O . PHE A 1 209 ? 20.681 25.961 -30.381 1.00 92.69 209 PHE A O 1
ATOM 1754 N N . LEU A 1 210 ? 21.006 28.101 -30.985 1.00 91.12 210 LEU A N 1
ATOM 1755 C CA . LEU A 1 210 ? 21.631 27.783 -32.277 1.00 91.12 210 LEU A CA 1
ATOM 1756 C C . LEU A 1 210 ? 22.945 27.012 -32.073 1.00 91.12 210 LEU A C 1
ATOM 1758 O O . LEU A 1 210 ? 23.070 25.884 -32.548 1.00 91.12 210 LEU A O 1
ATOM 1762 N N . PHE A 1 211 ? 23.856 27.550 -31.257 1.00 93.38 211 PHE A N 1
ATOM 1763 C CA . PHE A 1 211 ? 25.107 26.888 -30.867 1.00 93.38 211 PHE A CA 1
ATOM 1764 C C . PHE A 1 211 ? 24.870 25.509 -30.225 1.00 93.38 211 PHE A C 1
ATOM 1766 O O . PHE A 1 211 ? 25.529 24.525 -30.564 1.00 93.38 211 PHE A O 1
ATOM 1773 N N . SER A 1 212 ? 23.896 25.405 -29.314 1.00 91.50 212 SER A N 1
ATOM 1774 C CA . SER A 1 212 ? 23.553 24.143 -28.643 1.00 91.50 212 SER A CA 1
ATOM 1775 C C . SER A 1 212 ? 22.902 23.124 -29.583 1.00 91.50 212 SER A C 1
ATOM 1777 O O . SER A 1 212 ? 23.062 21.917 -29.392 1.00 91.50 212 SER A O 1
ATOM 1779 N N . ASN A 1 213 ? 22.164 23.574 -30.599 1.00 89.75 213 ASN A N 1
ATOM 1780 C CA . ASN A 1 213 ? 21.614 22.711 -31.642 1.00 89.75 213 ASN A CA 1
ATOM 1781 C C . ASN A 1 213 ? 22.733 22.178 -32.537 1.00 89.75 213 ASN A C 1
ATOM 1783 O O . ASN A 1 213 ? 22.805 20.971 -32.743 1.00 89.75 213 ASN A O 1
ATOM 1787 N N . GLU A 1 214 ? 23.644 23.044 -32.985 1.00 91.31 214 GLU A N 1
ATOM 1788 C CA . GLU A 1 214 ? 24.804 22.664 -33.794 1.00 91.31 214 GLU A CA 1
ATOM 1789 C C . GLU A 1 214 ? 25.710 21.667 -33.053 1.00 91.31 214 GLU A C 1
ATOM 1791 O O . GLU A 1 214 ? 26.028 20.602 -33.581 1.00 91.31 214 GLU A O 1
ATOM 1796 N N . ARG A 1 215 ? 26.048 21.940 -31.784 1.00 91.00 215 ARG A N 1
ATOM 1797 C CA . ARG A 1 215 ? 26.823 21.029 -30.920 1.00 91.00 215 ARG A CA 1
ATOM 1798 C C . ARG A 1 215 ? 26.154 19.659 -30.765 1.00 91.00 215 ARG A C 1
ATOM 1800 O O . ARG A 1 215 ? 26.838 18.639 -30.847 1.00 91.00 215 ARG A O 1
ATOM 1807 N N . ARG A 1 216 ? 24.830 19.614 -30.564 1.00 88.31 216 ARG A N 1
ATOM 1808 C CA . ARG A 1 216 ? 24.068 18.352 -30.480 1.00 88.31 216 ARG A CA 1
ATOM 1809 C C . ARG A 1 216 ? 24.033 17.614 -31.818 1.00 88.31 216 ARG A C 1
ATOM 1811 O O . ARG A 1 216 ? 24.287 16.414 -31.843 1.00 88.31 216 ARG A O 1
ATOM 1818 N N . ALA A 1 217 ? 23.796 18.320 -32.922 1.00 88.19 217 ALA A N 1
ATOM 1819 C CA . ALA A 1 217 ? 23.814 17.748 -34.266 1.00 88.19 217 ALA A CA 1
ATOM 1820 C C . ALA A 1 217 ? 25.197 17.178 -34.623 1.00 88.19 217 ALA A C 1
ATOM 1822 O O . ALA A 1 217 ? 25.284 16.054 -35.113 1.00 88.19 217 ALA A O 1
ATOM 1823 N N . LYS A 1 218 ? 26.282 17.893 -34.293 1.00 91.06 218 LYS A N 1
ATOM 1824 C CA . LYS A 1 218 ? 27.660 17.420 -34.478 1.00 91.06 218 LYS A CA 1
ATOM 1825 C C . LYS A 1 218 ? 27.933 16.147 -33.673 1.00 91.06 218 LYS A C 1
ATOM 1827 O O . LYS A 1 218 ? 28.410 15.180 -34.253 1.00 91.06 218 LYS A O 1
ATOM 1832 N N . LYS A 1 219 ? 27.550 16.106 -32.390 1.00 89.38 219 LYS A N 1
ATOM 1833 C CA . LYS A 1 219 ? 27.691 14.910 -31.538 1.00 89.38 219 LYS A CA 1
ATOM 1834 C C . LYS A 1 219 ? 26.882 13.713 -32.060 1.00 89.38 219 LYS A C 1
ATOM 1836 O O . LYS A 1 219 ? 27.345 12.581 -31.980 1.00 89.38 219 LYS A O 1
ATOM 1841 N N . ASN A 1 220 ? 25.691 13.947 -32.613 1.00 84.62 220 ASN A N 1
ATOM 1842 C CA . ASN A 1 220 ? 24.886 12.886 -33.224 1.00 84.62 220 ASN A CA 1
ATOM 1843 C C . ASN A 1 220 ? 25.509 12.383 -34.538 1.00 84.62 220 ASN A C 1
ATOM 1845 O O . ASN A 1 220 ? 25.558 11.177 -34.762 1.00 84.62 220 ASN A O 1
ATOM 1849 N N . LYS A 1 221 ? 26.041 13.284 -35.375 1.00 89.62 221 LYS A N 1
ATOM 1850 C CA . LYS A 1 221 ? 26.765 12.927 -36.605 1.00 89.62 221 LYS A CA 1
ATOM 1851 C C . LYS A 1 221 ? 28.051 12.148 -36.308 1.00 89.62 221 LYS A C 1
ATOM 1853 O O . LYS A 1 221 ? 28.356 11.194 -37.009 1.00 89.62 221 LYS A O 1
ATOM 1858 N N . GLU A 1 222 ? 28.776 12.529 -35.262 1.00 88.62 222 GLU A N 1
ATOM 1859 C CA . GLU A 1 222 ? 29.973 11.833 -34.781 1.00 88.62 222 GLU A CA 1
ATOM 1860 C C . GLU A 1 222 ? 29.653 10.412 -34.297 1.00 88.62 222 GLU A C 1
ATOM 1862 O O . GLU A 1 222 ? 30.304 9.468 -34.732 1.00 88.62 222 GLU A O 1
ATOM 1867 N N . LYS A 1 223 ? 28.589 10.237 -33.497 1.00 90.56 223 LYS A N 1
ATOM 1868 C CA . LYS A 1 223 ? 28.087 8.906 -33.113 1.00 90.56 223 LYS A CA 1
ATOM 1869 C C . LYS A 1 223 ? 27.752 8.032 -34.323 1.00 90.56 223 LYS A C 1
ATOM 1871 O O . LYS A 1 223 ? 28.173 6.884 -34.369 1.00 90.56 223 LYS A O 1
ATOM 1876 N N . TYR A 1 224 ? 27.027 8.581 -35.299 1.00 87.19 224 TYR A N 1
ATOM 1877 C CA . TYR A 1 224 ? 26.680 7.858 -36.524 1.00 87.19 224 TYR A CA 1
ATOM 1878 C C . TYR A 1 224 ? 27.930 7.423 -37.307 1.00 87.19 224 TYR A C 1
ATOM 1880 O O . TYR A 1 224 ? 28.001 6.297 -37.784 1.00 87.19 224 TYR A O 1
ATOM 1888 N N . LEU A 1 225 ? 28.950 8.283 -37.401 1.00 92.19 225 LEU A N 1
ATOM 1889 C CA . LEU A 1 225 ? 30.215 7.932 -38.054 1.00 92.19 225 LEU A CA 1
ATOM 1890 C C . LEU A 1 225 ? 30.960 6.808 -37.313 1.00 92.19 225 LEU A C 1
ATOM 1892 O O . LEU A 1 225 ? 31.428 5.881 -37.966 1.00 92.19 225 LEU A O 1
ATOM 1896 N N . GLN A 1 226 ? 31.011 6.848 -35.977 1.00 89.56 226 GLN A N 1
ATOM 1897 C CA . GLN A 1 226 ? 31.601 5.779 -35.156 1.00 89.56 226 GLN A CA 1
ATOM 1898 C C . GLN A 1 226 ? 30.865 4.441 -35.334 1.00 89.56 226 GLN A C 1
ATOM 1900 O O . GLN A 1 226 ? 31.494 3.390 -35.433 1.00 89.56 226 GLN A O 1
ATOM 1905 N N . GLU A 1 227 ? 29.533 4.470 -35.412 1.00 88.50 227 GLU A N 1
ATOM 1906 C CA . GLU A 1 227 ? 28.705 3.283 -35.646 1.00 88.50 227 GLU A CA 1
ATOM 1907 C C . GLU A 1 227 ? 28.935 2.688 -37.047 1.00 88.50 227 GLU A C 1
ATOM 1909 O O . GLU A 1 227 ? 29.115 1.476 -37.183 1.00 88.50 227 GLU A O 1
ATOM 1914 N N . MET A 1 228 ? 29.034 3.535 -38.078 1.00 84.81 228 MET A N 1
ATOM 1915 C CA . MET A 1 228 ? 29.372 3.112 -39.443 1.00 84.81 228 MET A CA 1
ATOM 1916 C C . MET A 1 228 ? 30.799 2.554 -39.562 1.00 84.81 228 MET A C 1
ATOM 1918 O O . MET A 1 228 ? 31.026 1.603 -40.311 1.00 84.81 228 MET A O 1
ATOM 1922 N N . GLU A 1 229 ? 31.763 3.109 -38.824 1.00 88.69 229 GLU A N 1
ATOM 1923 C CA . GLU A 1 229 ? 33.139 2.603 -38.785 1.00 88.69 229 GLU A CA 1
ATOM 1924 C C . GLU A 1 229 ? 33.216 1.233 -38.093 1.00 88.69 229 GLU A C 1
ATOM 1926 O O . GLU A 1 229 ? 33.809 0.302 -38.641 1.00 88.69 229 GLU A O 1
ATOM 1931 N N . ALA A 1 230 ? 32.529 1.062 -36.959 1.00 90.81 230 ALA A N 1
ATOM 1932 C CA . ALA A 1 230 ? 32.411 -0.226 -36.278 1.00 90.81 230 ALA A CA 1
ATOM 1933 C C . ALA A 1 230 ? 31.681 -1.281 -37.134 1.00 90.81 230 ALA A C 1
ATOM 1935 O O . ALA A 1 230 ? 32.054 -2.454 -37.122 1.00 90.81 230 ALA A O 1
ATOM 1936 N N . TYR A 1 231 ? 30.663 -0.884 -37.909 1.00 88.25 231 TYR A N 1
ATOM 1937 C CA . TYR A 1 231 ? 30.011 -1.771 -38.878 1.00 88.25 231 TYR A CA 1
ATOM 1938 C C . TYR A 1 231 ? 30.983 -2.230 -39.974 1.00 88.25 231 TYR A C 1
ATOM 1940 O O . TYR A 1 231 ? 31.026 -3.417 -40.300 1.00 88.25 231 TYR A O 1
ATOM 1948 N N . LYS A 1 232 ? 31.801 -1.312 -40.508 1.00 89.88 232 LYS A N 1
ATOM 1949 C CA . LYS A 1 232 ? 32.820 -1.648 -41.508 1.00 89.88 232 LYS A CA 1
ATOM 1950 C C . LYS A 1 232 ? 33.860 -2.622 -40.945 1.00 89.88 232 LYS A C 1
ATOM 1952 O O . LYS A 1 232 ? 34.105 -3.647 -41.572 1.00 89.88 232 LYS A O 1
ATOM 1957 N N . GLN A 1 233 ? 34.406 -2.349 -39.757 1.00 90.50 233 GLN A N 1
ATOM 1958 C CA . GLN A 1 233 ? 35.380 -3.230 -39.098 1.00 90.50 233 GLN A CA 1
ATOM 1959 C C . GLN A 1 233 ? 34.827 -4.650 -38.920 1.00 90.50 233 GLN A C 1
ATOM 1961 O O . GLN A 1 233 ? 35.477 -5.607 -39.326 1.00 90.50 233 GLN A O 1
ATOM 1966 N N . LYS A 1 234 ? 33.585 -4.792 -38.434 1.00 90.56 234 LYS A N 1
ATOM 1967 C CA . LYS A 1 234 ? 32.918 -6.100 -38.316 1.00 90.56 234 LYS A CA 1
ATOM 1968 C C . LYS A 1 234 ? 32.778 -6.828 -39.654 1.00 90.56 234 LYS A C 1
ATOM 1970 O O . LYS A 1 234 ? 32.924 -8.045 -39.691 1.00 90.56 234 LYS A O 1
ATOM 1975 N N . LYS A 1 235 ? 32.505 -6.112 -40.751 1.00 89.81 235 LYS A N 1
ATOM 1976 C CA . LYS A 1 235 ? 32.420 -6.716 -42.091 1.00 89.81 235 LYS A CA 1
ATOM 1977 C C . LYS A 1 235 ? 33.784 -7.138 -42.639 1.00 89.81 235 LYS A C 1
ATOM 1979 O O . LYS A 1 235 ? 33.876 -8.196 -43.259 1.00 89.81 235 LYS A O 1
ATOM 1984 N N . ASP A 1 236 ? 34.833 -6.367 -42.364 1.00 84.75 236 ASP A N 1
ATOM 1985 C CA . ASP A 1 236 ? 36.209 -6.736 -42.706 1.00 84.75 236 ASP A CA 1
ATOM 1986 C C . ASP A 1 236 ? 36.678 -7.958 -41.870 1.00 84.75 236 ASP A C 1
ATOM 1988 O O . ASP A 1 236 ? 37.310 -8.870 -42.405 1.00 84.75 236 ASP A O 1
ATOM 1992 N N . GLU A 1 237 ? 36.297 -8.043 -40.588 1.00 89.25 237 GLU A N 1
ATOM 1993 C CA . GLU A 1 237 ? 36.533 -9.202 -39.706 1.00 89.25 237 GLU A CA 1
ATOM 1994 C C . GLU A 1 237 ? 35.776 -10.464 -40.154 1.00 89.25 237 GLU A C 1
ATOM 1996 O O . GLU A 1 237 ? 36.369 -11.541 -40.230 1.00 89.25 237 GLU A O 1
ATOM 2001 N N . GLU A 1 238 ? 34.490 -10.344 -40.497 1.00 90.06 238 GLU A N 1
ATOM 2002 C CA . GLU A 1 238 ? 33.656 -11.429 -41.037 1.00 90.06 238 GLU A CA 1
ATOM 2003 C C . GLU A 1 238 ? 34.274 -12.009 -42.319 1.00 90.06 238 GLU A C 1
ATOM 2005 O O . GLU A 1 238 ? 34.459 -13.222 -42.429 1.00 90.06 238 GLU A O 1
ATOM 2010 N N . ALA A 1 239 ? 34.705 -11.146 -43.246 1.00 89.38 239 ALA A N 1
ATOM 2011 C CA . ALA A 1 239 ? 35.391 -11.556 -44.472 1.00 89.38 239 ALA A CA 1
ATOM 2012 C C . ALA A 1 239 ? 36.765 -12.209 -44.214 1.00 89.38 239 ALA A C 1
ATOM 2014 O O . ALA A 1 239 ? 37.183 -13.093 -44.964 1.00 89.38 239 ALA A O 1
ATOM 2015 N N . MET A 1 240 ? 37.482 -11.793 -43.165 1.00 88.44 240 MET A N 1
ATOM 2016 C CA . MET A 1 240 ? 38.746 -12.417 -42.756 1.00 88.44 240 MET A CA 1
ATOM 2017 C C . MET A 1 240 ? 38.543 -13.773 -42.076 1.00 88.44 240 MET A C 1
ATOM 2019 O O . MET A 1 240 ? 39.389 -14.652 -42.233 1.00 88.44 240 MET A O 1
ATOM 2023 N N . ASN A 1 241 ? 37.451 -13.964 -41.336 1.00 88.50 241 ASN A N 1
ATOM 2024 C CA . ASN A 1 241 ? 37.132 -15.245 -40.708 1.00 88.50 241 ASN A CA 1
ATOM 2025 C C . ASN A 1 241 ? 36.648 -16.267 -41.741 1.00 88.50 241 ASN A C 1
ATOM 2027 O O . ASN A 1 241 ? 37.193 -17.366 -41.768 1.00 88.50 241 ASN A O 1
ATOM 2031 N N . LEU A 1 242 ? 35.777 -15.870 -42.679 1.00 90.06 242 LEU A N 1
ATOM 2032 C CA . LEU A 1 242 ? 35.371 -16.710 -43.816 1.00 90.06 242 LEU A CA 1
ATOM 2033 C C . LEU A 1 242 ? 36.581 -17.265 -44.587 1.00 90.06 242 LEU A C 1
ATOM 2035 O O . LEU A 1 242 ? 36.659 -18.463 -44.834 1.00 90.06 242 LEU A O 1
ATOM 2039 N N . LYS A 1 243 ? 37.589 -16.432 -44.881 1.00 88.81 243 LYS A N 1
ATOM 2040 C CA . LYS A 1 243 ? 38.827 -16.887 -45.546 1.00 88.81 243 LYS A CA 1
ATOM 2041 C C . LYS A 1 243 ? 39.634 -17.896 -44.723 1.00 88.81 243 LYS A C 1
ATOM 2043 O O . LYS A 1 243 ? 40.232 -18.805 -45.293 1.00 88.81 243 LYS A O 1
ATOM 2048 N N . LYS A 1 244 ? 39.679 -17.749 -43.393 1.00 90.31 244 LYS A N 1
ATOM 2049 C CA . LYS A 1 244 ? 40.353 -18.723 -42.513 1.00 90.31 244 LYS A CA 1
ATOM 2050 C C . LYS A 1 244 ? 39.604 -20.054 -42.502 1.00 90.31 244 LYS A C 1
ATOM 2052 O O . LYS A 1 244 ? 40.244 -21.094 -42.606 1.00 90.31 244 LYS A O 1
ATOM 2057 N N . GLU A 1 245 ? 38.275 -20.014 -42.428 1.00 88.94 245 GLU A N 1
ATOM 2058 C CA . GLU A 1 245 ? 37.412 -21.198 -42.494 1.00 88.94 245 GLU A CA 1
ATOM 2059 C C . GLU A 1 245 ? 37.564 -21.922 -43.844 1.00 88.94 245 GLU A C 1
ATOM 2061 O O . GLU A 1 245 ? 37.774 -23.134 -43.870 1.00 88.94 245 GLU A O 1
ATOM 2066 N N . GLU A 1 246 ? 37.573 -21.191 -44.965 1.00 87.62 246 GLU A N 1
ATOM 2067 C CA . GLU A 1 246 ? 37.863 -21.731 -46.303 1.00 87.62 246 GLU A CA 1
ATOM 2068 C C . GLU A 1 246 ? 39.251 -22.398 -46.374 1.00 87.62 246 GLU A C 1
ATOM 2070 O O . GLU A 1 246 ? 39.390 -23.511 -46.891 1.00 87.62 246 GLU A O 1
ATOM 2075 N N . GLU A 1 247 ? 40.289 -21.762 -45.818 1.00 90.19 247 GLU A N 1
ATOM 2076 C CA . GLU A 1 247 ? 41.629 -22.349 -45.746 1.00 90.19 247 GLU A CA 1
ATOM 2077 C C . GLU A 1 247 ? 41.699 -23.607 -44.866 1.00 90.19 247 GLU A C 1
ATOM 2079 O O . GLU A 1 247 ? 42.436 -24.542 -45.192 1.00 90.19 247 GLU A O 1
ATOM 2084 N N . GLU A 1 248 ? 40.992 -23.639 -43.736 1.00 91.44 248 GLU A N 1
ATOM 2085 C CA . GLU A 1 248 ? 40.936 -24.801 -42.841 1.00 91.44 248 GLU A CA 1
ATOM 2086 C C . GLU A 1 248 ? 40.179 -25.968 -43.477 1.00 91.44 248 GLU A C 1
ATOM 2088 O O . GLU A 1 248 ? 40.680 -27.097 -43.468 1.00 91.44 248 GLU A O 1
ATOM 2093 N N . MET A 1 249 ? 39.056 -25.695 -44.143 1.00 86.81 249 MET A N 1
ATOM 2094 C CA . MET A 1 249 ? 38.332 -26.680 -44.949 1.00 86.81 249 MET A CA 1
ATOM 2095 C C . MET A 1 249 ? 39.214 -27.254 -46.066 1.00 86.81 249 MET A C 1
ATOM 2097 O O . MET A 1 249 ? 39.261 -28.472 -46.253 1.00 86.81 249 MET A O 1
ATOM 2101 N N . LEU A 1 250 ? 39.995 -26.418 -46.758 1.00 91.31 250 LEU A N 1
ATOM 2102 C CA . LEU A 1 250 ? 40.929 -26.879 -47.791 1.00 91.31 250 LEU A CA 1
ATOM 2103 C C . LEU A 1 250 ? 42.087 -27.719 -47.211 1.00 91.31 250 LEU A C 1
ATOM 2105 O O . LEU A 1 250 ? 42.541 -28.678 -47.845 1.00 91.31 250 LEU A O 1
ATOM 2109 N N . LYS A 1 251 ? 42.566 -27.394 -46.000 1.00 91.94 251 LYS A N 1
ATOM 2110 C CA . LYS A 1 251 ? 43.567 -28.197 -45.268 1.00 91.94 251 LYS A CA 1
ATOM 2111 C C . LYS A 1 251 ? 42.995 -29.569 -44.893 1.00 91.94 251 LYS A C 1
ATOM 2113 O O . LYS A 1 251 ? 43.671 -30.572 -45.126 1.00 91.94 251 LYS A O 1
ATOM 2118 N N . LEU A 1 252 ? 41.758 -29.630 -44.391 1.00 89.62 252 LEU A N 1
ATOM 2119 C CA . LEU A 1 252 ? 41.055 -30.881 -44.077 1.00 89.62 252 LEU A CA 1
ATOM 2120 C C . LEU A 1 252 ? 40.844 -31.744 -45.328 1.00 89.62 252 LEU A C 1
ATOM 2122 O O . LEU A 1 252 ? 41.243 -32.908 -45.337 1.00 89.62 252 LEU A O 1
ATOM 2126 N N . GLN A 1 253 ? 40.335 -31.162 -46.418 1.00 89.62 253 GLN A N 1
ATOM 2127 C CA . GLN A 1 253 ? 40.120 -31.869 -47.685 1.00 89.62 253 GLN A CA 1
ATOM 2128 C C . GLN A 1 253 ? 41.430 -32.451 -48.253 1.00 89.62 253 GLN A C 1
ATOM 2130 O O . GLN A 1 253 ? 41.459 -33.588 -48.731 1.00 89.62 253 GLN A O 1
ATOM 2135 N N . LYS A 1 254 ? 42.551 -31.718 -48.149 1.00 91.31 254 LYS A N 1
ATOM 2136 C CA . LYS A 1 254 ? 43.884 -32.242 -48.504 1.00 91.31 254 LYS A CA 1
ATOM 2137 C C . LYS A 1 254 ? 44.315 -33.412 -47.619 1.00 91.31 254 LYS A C 1
ATOM 2139 O O . LYS A 1 254 ? 44.887 -34.372 -48.135 1.00 91.31 254 LYS A O 1
ATOM 2144 N N . GLN A 1 255 ? 44.070 -33.353 -46.309 1.00 89.44 255 GLN A N 1
ATOM 2145 C CA . GLN A 1 255 ? 44.394 -34.460 -45.403 1.00 89.44 255 GLN A CA 1
ATOM 2146 C C . GLN A 1 255 ? 43.560 -35.709 -45.715 1.00 89.44 255 GLN A C 1
ATOM 2148 O O . GLN A 1 255 ? 44.116 -36.806 -45.761 1.00 89.44 255 GLN A O 1
ATOM 2153 N N . GLU A 1 256 ? 42.264 -35.552 -45.983 1.00 90.19 256 GLU A N 1
ATOM 2154 C CA . GLU A 1 256 ? 41.371 -36.650 -46.362 1.00 90.19 256 GLU A CA 1
ATOM 2155 C C . GLU A 1 256 ? 41.805 -37.307 -47.682 1.00 90.19 256 GLU A C 1
ATOM 2157 O O . GLU A 1 256 ? 41.989 -38.525 -47.733 1.00 90.19 256 GLU A O 1
ATOM 2162 N N . ALA A 1 257 ? 42.090 -36.511 -48.719 1.00 87.12 257 ALA A N 1
ATOM 2163 C CA . ALA A 1 257 ? 42.593 -37.013 -50.000 1.00 87.12 257 ALA A CA 1
ATOM 2164 C C . ALA A 1 257 ? 43.907 -37.809 -49.847 1.00 87.12 257 ALA A C 1
ATOM 2166 O O . ALA A 1 257 ? 44.065 -38.882 -50.432 1.00 87.12 257 ALA A O 1
ATOM 2167 N N . LEU A 1 258 ? 44.833 -37.342 -49.000 1.00 88.50 258 LEU A N 1
ATOM 2168 C CA . LEU A 1 258 ? 46.072 -38.067 -48.687 1.00 88.50 258 LEU A CA 1
ATOM 2169 C C . LEU A 1 258 ? 45.824 -39.377 -47.919 1.00 88.50 258 LEU A C 1
ATOM 2171 O O . LEU A 1 258 ? 46.582 -40.334 -48.087 1.00 88.50 258 LEU A O 1
ATOM 2175 N N . GLN A 1 259 ? 44.786 -39.453 -47.080 1.00 87.50 259 GLN A N 1
ATOM 2176 C CA . GLN A 1 259 ? 44.398 -40.706 -46.427 1.00 87.50 259 GLN A CA 1
ATOM 2177 C C . GLN A 1 259 ? 43.771 -41.699 -47.413 1.00 87.50 259 GLN A C 1
ATOM 2179 O O . GLN A 1 259 ? 44.046 -42.895 -47.312 1.00 87.50 259 GLN A O 1
ATOM 2184 N N . LEU A 1 260 ? 42.965 -41.226 -48.369 1.00 85.88 260 LEU A N 1
ATOM 2185 C CA . LEU A 1 260 ? 42.393 -42.062 -49.428 1.00 85.88 260 LEU A CA 1
ATOM 2186 C C . LEU A 1 260 ? 43.489 -42.665 -50.313 1.00 85.88 260 LEU A C 1
ATOM 2188 O O . LEU A 1 260 ? 43.513 -43.882 -50.479 1.00 85.88 260 LEU A O 1
ATOM 2192 N N . LEU A 1 261 ? 44.465 -41.866 -50.760 1.00 82.62 261 LEU A N 1
ATOM 2193 C CA . LEU A 1 261 ? 45.613 -42.370 -51.527 1.00 82.62 261 LEU A CA 1
ATOM 2194 C C . LEU A 1 261 ? 46.394 -43.452 -50.763 1.00 82.62 261 LEU A C 1
ATOM 2196 O O . LEU A 1 261 ? 46.680 -44.508 -51.319 1.00 82.62 261 LEU A O 1
ATOM 2200 N N . LYS A 1 262 ? 46.661 -43.262 -49.463 1.00 85.31 262 LYS A N 1
ATOM 2201 C CA . LYS A 1 262 ? 47.313 -44.294 -48.629 1.00 85.31 262 LYS A CA 1
ATOM 2202 C C . LYS A 1 262 ? 46.480 -45.581 -48.516 1.00 85.31 262 LYS A C 1
ATOM 2204 O O . LYS A 1 262 ? 47.037 -46.683 -48.522 1.00 85.31 262 LYS A O 1
ATOM 2209 N N . LYS A 1 263 ? 45.147 -45.475 -48.426 1.00 80.06 263 LYS A N 1
ATOM 2210 C CA . LYS A 1 263 ? 44.244 -46.642 -48.448 1.00 80.06 263 LYS A CA 1
ATOM 2211 C C . LYS A 1 263 ? 44.326 -47.360 -49.799 1.00 80.06 263 LYS A C 1
ATOM 2213 O O . LYS A 1 263 ? 44.580 -48.560 -49.822 1.00 80.06 263 LYS A O 1
ATOM 2218 N N . GLU A 1 264 ? 44.230 -46.641 -50.914 1.00 77.50 264 GLU A N 1
ATOM 2219 C CA . GLU A 1 264 ? 44.367 -47.222 -52.255 1.00 77.50 264 GLU A CA 1
ATOM 2220 C C . GLU A 1 264 ? 45.741 -47.863 -52.492 1.00 77.50 264 GLU A C 1
ATOM 2222 O O . GLU A 1 264 ? 45.819 -48.959 -53.046 1.00 77.50 264 GLU A O 1
ATOM 2227 N N . GLU A 1 265 ? 46.835 -47.242 -52.048 1.00 80.50 265 GLU A N 1
ATOM 2228 C CA . GLU A 1 265 ? 48.183 -47.814 -52.130 1.00 80.50 265 GLU A CA 1
ATOM 2229 C C . GLU A 1 265 ? 48.281 -49.137 -51.365 1.00 80.50 265 GLU A C 1
ATOM 2231 O O . GLU A 1 265 ? 48.735 -50.142 -51.922 1.00 80.50 265 GLU A O 1
ATOM 2236 N N . THR A 1 266 ? 47.807 -49.176 -50.115 1.00 72.75 266 THR A N 1
ATOM 2237 C CA . THR A 1 266 ? 47.804 -50.409 -49.310 1.00 72.75 266 THR A CA 1
ATOM 2238 C C . THR A 1 266 ? 46.909 -51.489 -49.919 1.00 72.75 266 THR A C 1
ATOM 2240 O O . THR A 1 266 ? 47.344 -52.636 -50.047 1.00 72.75 266 THR A O 1
ATOM 2243 N N . GLU A 1 267 ? 45.718 -51.142 -50.411 1.00 78.81 267 GLU A N 1
ATOM 2244 C CA . GLU A 1 267 ? 44.864 -52.059 -51.169 1.00 78.81 267 GLU A CA 1
ATOM 2245 C C . GLU A 1 267 ? 45.535 -52.586 -52.440 1.00 78.81 267 GLU A C 1
ATOM 2247 O O . GLU A 1 267 ? 45.442 -53.777 -52.743 1.00 78.81 267 GLU A O 1
ATOM 2252 N N . ASN A 1 268 ? 46.226 -51.729 -53.189 1.00 76.69 268 ASN A N 1
ATOM 2253 C CA . ASN A 1 268 ? 46.915 -52.097 -54.420 1.00 76.69 268 ASN A CA 1
ATOM 2254 C C . ASN A 1 268 ? 48.130 -52.994 -54.144 1.00 76.69 268 ASN A C 1
ATOM 2256 O O . ASN A 1 268 ? 48.388 -53.928 -54.907 1.00 76.69 268 ASN A O 1
ATOM 2260 N N . ILE A 1 269 ? 48.835 -52.796 -53.026 1.00 78.81 269 ILE A N 1
ATOM 2261 C CA . ILE A 1 269 ? 49.875 -53.713 -52.536 1.00 78.81 269 ILE A CA 1
ATOM 2262 C C . ILE A 1 269 ? 49.253 -55.060 -52.130 1.00 78.81 269 ILE A C 1
ATOM 2264 O O . ILE A 1 269 ? 49.780 -56.115 -52.496 1.00 78.81 269 ILE A O 1
ATOM 2268 N N . ILE A 1 270 ? 48.100 -55.064 -51.452 1.00 75.69 270 ILE A N 1
ATOM 2269 C CA . ILE A 1 270 ? 47.361 -56.288 -51.092 1.00 75.69 270 ILE A CA 1
ATOM 2270 C C . ILE A 1 270 ? 46.874 -57.035 -52.350 1.00 75.69 270 ILE A C 1
ATOM 2272 O O . ILE A 1 270 ? 47.008 -58.259 -52.434 1.00 75.69 270 ILE A O 1
ATOM 2276 N N . LYS A 1 271 ? 46.364 -56.326 -53.365 1.00 78.75 271 LYS A N 1
ATOM 2277 C CA . LYS A 1 271 ? 45.958 -56.896 -54.663 1.00 78.75 271 LYS A CA 1
ATOM 2278 C C . LYS A 1 271 ? 47.172 -57.490 -55.396 1.00 78.75 271 LYS A C 1
ATOM 2280 O O . LYS A 1 271 ? 47.169 -58.683 -55.699 1.00 78.75 271 LYS A O 1
ATOM 2285 N N . LYS A 1 272 ? 48.264 -56.729 -55.560 1.00 76.12 272 LYS A N 1
ATOM 2286 C CA . LYS A 1 272 ? 49.512 -57.191 -56.210 1.00 76.12 272 LYS A CA 1
ATOM 2287 C C . LYS A 1 272 ? 50.183 -58.363 -55.484 1.00 76.12 272 LYS A C 1
ATOM 2289 O O . LYS A 1 272 ? 50.754 -59.236 -56.137 1.00 76.12 272 LYS A O 1
ATOM 2294 N N . THR A 1 273 ? 50.131 -58.433 -54.152 1.00 70.31 273 THR A N 1
ATOM 2295 C CA . THR A 1 273 ? 50.683 -59.575 -53.392 1.00 70.31 273 THR A CA 1
ATOM 2296 C C . THR A 1 273 ? 49.814 -60.828 -53.513 1.00 70.31 273 THR A C 1
ATOM 2298 O O . THR A 1 273 ? 50.365 -61.920 -53.685 1.00 70.31 273 THR A O 1
ATOM 2301 N N . LYS A 1 274 ? 48.477 -60.697 -53.518 1.00 74.06 274 LYS A N 1
ATOM 2302 C CA . LYS A 1 274 ? 47.552 -61.798 -53.856 1.00 74.06 274 LYS A CA 1
ATOM 2303 C C . LYS A 1 274 ? 47.796 -62.313 -55.281 1.00 74.06 274 LYS A C 1
ATOM 2305 O O . LYS A 1 274 ? 47.939 -63.521 -55.473 1.00 74.06 274 LYS A O 1
ATOM 2310 N N . GLU A 1 275 ? 47.943 -61.416 -56.252 1.00 72.62 275 GLU A N 1
ATOM 2311 C CA . GLU A 1 275 ? 48.196 -61.757 -57.656 1.00 72.62 275 GLU A CA 1
ATOM 2312 C C . GLU A 1 275 ? 49.574 -62.415 -57.861 1.00 72.62 275 GLU A C 1
ATOM 2314 O O . GLU A 1 275 ? 49.670 -63.460 -58.502 1.00 72.62 275 GLU A O 1
ATOM 2319 N N . LYS A 1 276 ? 50.646 -61.900 -57.235 1.00 69.56 276 LYS A N 1
ATOM 2320 C CA . LYS A 1 276 ? 51.968 -62.562 -57.228 1.00 69.56 276 LYS A CA 1
ATOM 2321 C C . LYS A 1 276 ? 51.909 -63.961 -56.603 1.00 69.56 276 LYS A C 1
ATOM 2323 O O . LYS A 1 276 ? 52.557 -64.876 -57.111 1.00 69.56 276 LYS A O 1
ATOM 2328 N N . ARG A 1 277 ? 51.109 -64.168 -55.546 1.00 64.75 277 ARG A N 1
ATOM 2329 C CA . ARG A 1 277 ? 50.851 -65.505 -54.969 1.00 64.75 277 ARG A CA 1
ATOM 2330 C C . ARG A 1 277 ? 50.166 -66.449 -55.966 1.00 64.75 277 ARG A C 1
ATOM 2332 O O . ARG A 1 277 ? 50.491 -67.635 -55.974 1.00 64.75 277 ARG A O 1
ATOM 2339 N N . GLN A 1 278 ? 49.263 -65.950 -56.811 1.00 61.28 278 GLN A N 1
ATOM 2340 C CA . GLN A 1 278 ? 48.620 -66.735 -57.873 1.00 61.28 278 GLN A CA 1
ATOM 2341 C C . GLN A 1 278 ? 49.580 -67.014 -59.044 1.00 61.28 278 GLN A C 1
ATOM 2343 O O . GLN A 1 278 ? 49.749 -68.171 -59.426 1.00 61.28 278 GLN A O 1
ATOM 2348 N N . LYS A 1 279 ? 50.308 -66.005 -59.540 1.00 61.06 279 LYS A N 1
ATOM 2349 C CA . LYS A 1 279 ? 51.313 -66.168 -60.608 1.00 61.06 279 LYS A CA 1
ATOM 2350 C C . LYS A 1 279 ? 52.450 -67.118 -60.207 1.00 61.06 279 LYS A C 1
ATOM 2352 O O . LYS A 1 279 ? 52.850 -67.947 -61.016 1.00 61.06 279 LYS A O 1
ATOM 2357 N N . LYS A 1 280 ? 52.890 -67.123 -58.939 1.00 57.31 280 LYS A N 1
ATOM 2358 C CA . LYS A 1 280 ? 53.876 -68.102 -58.430 1.00 57.31 280 LYS A CA 1
ATOM 2359 C C . LYS A 1 280 ? 53.328 -69.539 -58.335 1.00 57.31 280 LYS A C 1
ATOM 2361 O O . LYS A 1 280 ? 54.113 -70.482 -58.395 1.00 57.31 280 LYS A O 1
ATOM 2366 N N . LYS A 1 281 ? 52.003 -69.735 -58.236 1.00 56.34 281 LYS A N 1
ATOM 2367 C CA . LYS A 1 281 ? 51.381 -71.065 -58.416 1.00 56.34 281 LYS A CA 1
ATOM 2368 C C . LYS A 1 281 ? 51.377 -71.508 -59.885 1.00 56.34 281 LYS A C 1
ATOM 2370 O O . LYS A 1 281 ? 51.492 -72.701 -60.131 1.00 56.34 281 LYS A O 1
ATOM 2375 N N . GLN A 1 282 ? 51.270 -70.576 -60.834 1.00 55.78 282 GLN A N 1
ATOM 2376 C CA . GLN A 1 282 ? 51.257 -70.873 -62.273 1.00 55.78 282 GLN A CA 1
ATOM 2377 C C . GLN A 1 282 ? 52.669 -71.079 -62.854 1.00 55.78 282 GLN A C 1
ATOM 2379 O O . GLN A 1 282 ? 52.882 -72.033 -63.589 1.00 55.78 282 GLN A O 1
ATOM 2384 N N . GLN A 1 283 ? 53.662 -70.266 -62.478 1.00 56.56 283 GLN A N 1
ATOM 2385 C CA . GLN A 1 283 ? 55.034 -70.374 -63.011 1.00 56.56 283 GLN A CA 1
ATOM 2386 C C . GLN A 1 283 ? 55.816 -71.609 -62.527 1.00 56.56 283 GLN A C 1
ATOM 2388 O O . GLN A 1 283 ? 56.775 -72.010 -63.172 1.00 56.56 283 GLN A O 1
ATOM 2393 N N . ASN A 1 284 ? 55.400 -72.244 -61.425 1.00 50.78 284 ASN A N 1
ATOM 2394 C CA . ASN A 1 284 ? 55.972 -73.519 -60.965 1.00 50.78 284 ASN A CA 1
ATOM 2395 C C . ASN A 1 284 ? 55.284 -74.758 -61.583 1.00 50.78 284 ASN A C 1
ATOM 2397 O O . ASN A 1 284 ? 55.600 -75.888 -61.195 1.00 50.78 284 ASN A O 1
ATOM 2401 N N . ALA A 1 285 ? 54.346 -74.565 -62.517 1.00 58.69 285 ALA A N 1
ATOM 2402 C CA . ALA A 1 285 ? 53.698 -75.626 -63.282 1.00 58.69 285 ALA A CA 1
ATOM 2403 C C . ALA A 1 285 ? 54.408 -75.824 -64.633 1.00 58.69 285 ALA A C 1
ATOM 2405 O O . ALA A 1 285 ? 53.889 -75.464 -65.684 1.00 58.69 285 ALA A O 1
ATOM 2406 N N . ASP A 1 286 ? 55.613 -76.393 -64.582 1.00 59.25 286 ASP A N 1
ATOM 2407 C CA . ASP A 1 286 ? 56.339 -76.865 -65.766 1.00 59.25 286 ASP A CA 1
ATOM 2408 C C . ASP A 1 286 ? 55.482 -77.911 -66.525 1.00 59.25 286 ASP A C 1
ATOM 2410 O O . ASP A 1 286 ? 55.155 -78.951 -65.936 1.00 59.25 286 ASP A O 1
ATOM 2414 N N . PRO A 1 287 ? 55.101 -77.659 -67.799 1.00 66.12 287 PRO A N 1
ATOM 2415 C CA . PRO A 1 287 ? 54.212 -78.534 -68.566 1.00 66.12 287 PRO A CA 1
ATOM 2416 C C . PRO A 1 287 ? 54.745 -79.947 -68.816 1.00 66.12 287 PRO A C 1
ATOM 2418 O O . PRO A 1 287 ? 53.940 -80.839 -69.083 1.00 66.12 287 PRO A O 1
ATOM 2421 N N . ASN A 1 288 ? 56.065 -80.158 -68.738 1.00 67.12 288 ASN A N 1
ATOM 2422 C CA . ASN A 1 288 ? 56.696 -81.457 -68.982 1.00 67.12 288 ASN A CA 1
ATOM 2423 C C . ASN A 1 288 ? 57.327 -82.068 -67.718 1.00 67.12 288 ASN A C 1
ATOM 2425 O O . ASN A 1 288 ? 57.979 -83.112 -67.771 1.00 67.12 288 ASN A O 1
ATOM 2429 N N . LYS A 1 289 ? 57.086 -81.465 -66.548 1.00 64.62 289 LYS A N 1
ATOM 2430 C CA . LYS A 1 289 ? 57.401 -82.094 -65.266 1.00 64.62 289 LYS A CA 1
ATOM 2431 C C . LYS A 1 289 ? 56.555 -83.361 -65.121 1.00 64.62 289 LYS A C 1
ATOM 2433 O O . LYS A 1 289 ? 55.324 -83.255 -65.146 1.00 64.62 289 LYS A O 1
ATOM 2438 N N . PRO A 1 290 ? 57.159 -84.549 -64.918 1.00 65.06 290 PRO A N 1
ATOM 2439 C CA . PRO A 1 290 ? 56.396 -85.783 -64.815 1.00 65.06 290 PRO A CA 1
ATOM 2440 C C . PRO A 1 290 ? 55.369 -85.649 -63.692 1.00 65.06 290 PRO A C 1
ATOM 2442 O O . PRO A 1 290 ? 55.708 -85.318 -62.548 1.00 65.06 290 PRO A O 1
ATOM 2445 N N . LYS A 1 291 ? 54.093 -85.880 -64.029 1.00 68.12 291 LYS A N 1
ATOM 2446 C CA . LYS A 1 291 ? 53.015 -85.922 -63.038 1.00 68.12 291 LYS A CA 1
ATOM 2447 C C . LYS A 1 291 ? 53.423 -86.949 -61.990 1.00 68.12 291 LYS A C 1
ATOM 2449 O O . LYS A 1 291 ? 53.618 -88.116 -62.322 1.00 68.12 291 LYS A O 1
ATOM 2454 N N . ARG A 1 292 ? 53.589 -86.500 -60.740 1.00 67.81 292 ARG A N 1
ATOM 2455 C CA . ARG A 1 292 ? 53.942 -87.389 -59.626 1.00 67.81 292 ARG A CA 1
ATOM 2456 C C . ARG A 1 292 ? 52.966 -88.572 -59.625 1.00 67.81 292 ARG A C 1
ATOM 2458 O O . ARG A 1 292 ? 51.770 -88.330 -59.827 1.00 67.81 292 ARG A O 1
ATOM 2465 N N . PRO A 1 293 ? 53.444 -89.812 -59.409 1.00 75.75 293 PRO A N 1
ATOM 2466 C CA . PRO A 1 293 ? 52.557 -90.962 -59.329 1.00 75.75 293 PRO A CA 1
ATOM 2467 C C . PRO A 1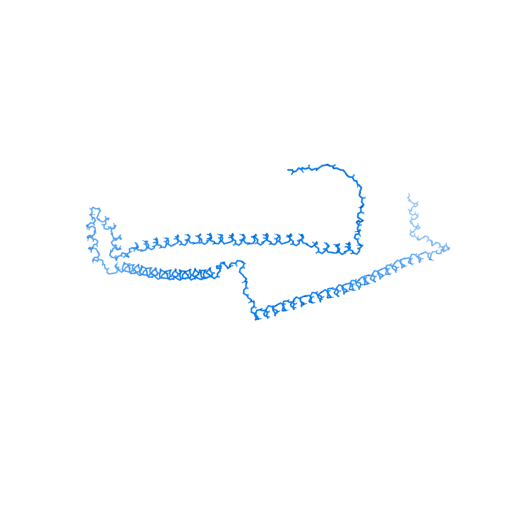 293 ? 51.479 -90.693 -58.279 1.00 75.75 293 PRO A C 1
ATOM 2469 O O . PRO A 1 293 ? 51.712 -89.977 -57.298 1.00 75.75 293 PRO A O 1
ATOM 2472 N N . ALA A 1 294 ? 50.281 -91.228 -58.511 1.00 77.44 294 ALA A N 1
ATOM 2473 C CA . ALA A 1 294 ? 49.191 -91.082 -57.560 1.00 77.44 294 ALA A CA 1
ATOM 2474 C C . ALA A 1 294 ? 49.659 -91.580 -56.184 1.00 77.44 294 ALA A C 1
ATOM 2476 O O . ALA A 1 294 ? 50.191 -92.682 -56.075 1.00 77.44 294 ALA A O 1
ATOM 2477 N N . SER A 1 295 ? 49.482 -90.744 -55.154 1.00 81.56 295 SER A N 1
ATOM 2478 C CA . SER A 1 295 ? 49.789 -91.105 -53.765 1.00 81.56 295 SER A CA 1
ATOM 2479 C C . SER A 1 295 ? 49.154 -92.454 -53.415 1.00 81.56 295 SER A C 1
ATOM 2481 O O . SER A 1 295 ? 48.073 -92.761 -53.920 1.00 81.56 295 SER A O 1
ATOM 2483 N N . SER A 1 296 ? 49.776 -93.228 -52.523 1.00 77.31 296 SER A N 1
ATOM 2484 C CA . SER A 1 296 ? 49.241 -94.509 -52.038 1.00 77.31 296 SER A CA 1
ATOM 2485 C C . SER A 1 296 ? 47.772 -94.396 -51.619 1.00 77.31 296 SER A C 1
ATOM 2487 O O . SER A 1 296 ? 46.958 -95.222 -52.017 1.00 77.31 296 SER A O 1
ATOM 2489 N N . PHE A 1 297 ? 47.393 -93.303 -50.949 1.00 80.44 297 PHE A N 1
ATOM 2490 C CA . PHE A 1 297 ? 46.004 -93.008 -50.588 1.00 80.44 297 PHE A CA 1
ATOM 2491 C C . PHE A 1 297 ? 45.065 -92.857 -51.802 1.00 80.44 297 PHE A C 1
ATOM 2493 O O . PHE A 1 297 ? 43.912 -93.274 -51.744 1.00 80.44 297 PHE A O 1
ATOM 2500 N N . LEU A 1 298 ? 45.529 -92.284 -52.917 1.00 83.12 298 LEU A N 1
ATOM 2501 C CA . LEU A 1 298 ? 44.745 -92.127 -54.152 1.00 83.12 298 LEU A CA 1
ATOM 2502 C C . LEU A 1 298 ? 44.672 -93.416 -54.984 1.00 83.12 298 LEU A C 1
ATOM 2504 O O . LEU A 1 298 ? 43.685 -93.606 -55.692 1.00 83.12 298 LEU A O 1
ATOM 2508 N N . LEU A 1 299 ? 45.687 -94.282 -54.910 1.00 81.19 299 LEU A N 1
ATOM 2509 C CA . LEU A 1 299 ? 45.641 -95.626 -55.498 1.00 81.19 299 LEU A CA 1
ATOM 2510 C C . LEU A 1 299 ? 44.679 -96.521 -54.708 1.00 81.19 299 LEU A C 1
ATOM 2512 O O . LEU A 1 299 ? 43.730 -97.040 -55.289 1.00 81.19 299 LEU A O 1
ATOM 2516 N N . PHE A 1 300 ? 44.829 -96.565 -53.382 1.00 82.62 300 PHE A N 1
ATOM 2517 C CA . PHE A 1 300 ? 43.930 -97.261 -52.458 1.00 82.62 300 PHE A CA 1
ATOM 2518 C C . PHE A 1 300 ? 42.460 -96.844 -52.652 1.00 82.62 300 PHE A C 1
ATOM 2520 O O . PHE A 1 300 ? 41.585 -97.682 -52.835 1.00 82.62 300 PHE A O 1
ATOM 2527 N N . ASN A 1 301 ? 42.179 -95.537 -52.748 1.00 82.19 301 ASN A N 1
ATOM 2528 C CA . ASN A 1 301 ? 40.829 -95.023 -53.021 1.00 82.19 301 ASN A CA 1
ATOM 2529 C C . ASN A 1 301 ? 40.281 -95.327 -54.431 1.00 82.19 301 ASN A C 1
ATOM 2531 O O . ASN A 1 301 ? 39.090 -95.110 -54.666 1.00 82.19 301 ASN A O 1
ATOM 2535 N N . LYS A 1 302 ? 41.120 -95.744 -55.388 1.00 82.06 302 LYS A N 1
ATOM 2536 C CA . LYS A 1 302 ? 40.687 -96.213 -56.717 1.00 82.06 302 LYS A CA 1
ATOM 2537 C C . LYS A 1 302 ? 40.444 -97.717 -56.734 1.00 82.06 302 LYS A C 1
ATOM 2539 O O . LYS A 1 302 ? 39.539 -98.161 -57.428 1.00 82.06 302 LYS A O 1
ATOM 2544 N N . GLU A 1 303 ? 41.228 -98.472 -55.977 1.00 77.00 303 GLU A N 1
ATOM 2545 C CA . GLU A 1 303 ? 41.057 -99.910 -55.773 1.00 77.00 303 GLU A CA 1
ATOM 2546 C C . GLU A 1 303 ? 39.776 -100.197 -54.975 1.00 77.00 303 GLU A C 1
ATOM 2548 O O . GLU A 1 303 ? 38.899 -100.908 -55.459 1.00 77.00 303 GLU A O 1
ATOM 2553 N N . ALA A 1 304 ? 39.572 -99.494 -53.856 1.00 75.38 304 ALA A N 1
ATOM 2554 C CA . ALA A 1 304 ? 38.344 -99.555 -53.058 1.00 75.38 304 ALA A CA 1
ATOM 2555 C C . ALA A 1 304 ? 37.071 -99.117 -53.819 1.00 75.38 304 ALA A C 1
ATOM 2557 O O . ALA A 1 304 ? 35.973 -99.491 -53.430 1.00 75.38 304 ALA A O 1
ATOM 2558 N N . ARG A 1 305 ? 37.206 -98.351 -54.915 1.00 72.25 305 ARG A N 1
ATOM 2559 C CA . ARG A 1 305 ? 36.098 -97.940 -55.805 1.00 72.25 305 ARG A CA 1
ATOM 2560 C C . ARG A 1 305 ? 35.858 -98.870 -57.000 1.00 72.25 305 ARG A C 1
ATOM 2562 O O . ARG A 1 305 ? 34.992 -98.582 -57.816 1.00 72.25 305 ARG A O 1
ATOM 2569 N N . LYS A 1 306 ? 36.642 -99.943 -57.140 1.00 69.38 306 LYS A N 1
ATOM 2570 C CA . LYS A 1 306 ? 36.419 -101.017 -58.127 1.00 69.38 306 LYS A CA 1
ATOM 2571 C C . LYS A 1 306 ? 35.827 -102.288 -57.505 1.00 69.38 306 LYS A C 1
ATOM 2573 O O . LYS A 1 306 ? 35.575 -103.244 -58.229 1.00 69.38 306 LYS A O 1
ATOM 2578 N N . LEU A 1 307 ? 35.640 -102.297 -56.185 1.00 60.59 307 LEU A N 1
ATOM 2579 C CA . LEU A 1 307 ? 35.083 -103.401 -55.394 1.00 60.59 307 LEU A CA 1
ATOM 2580 C C . LEU A 1 307 ? 33.688 -103.054 -54.828 1.00 60.59 307 LEU A C 1
ATOM 2582 O O . LEU A 1 307 ? 33.258 -103.629 -53.831 1.00 60.59 307 LEU A O 1
ATOM 2586 N N . THR A 1 308 ? 33.008 -102.104 -55.477 1.00 52.44 308 THR A N 1
ATOM 2587 C CA . THR A 1 308 ? 31.631 -101.639 -55.236 1.00 52.44 308 THR A CA 1
ATOM 2588 C C . THR A 1 308 ? 30.948 -101.413 -56.574 1.00 52.44 308 THR A C 1
ATOM 2590 O O . THR A 1 308 ? 29.821 -101.913 -56.745 1.00 52.44 308 THR A O 1
#

Organism: Manihot esculenta (NCBI:txid3983)

Sequence (308 aa):
MALPTKKPRNIRKALKQKNPSTNEVNIMAQKLSEISPDMQEMQEMLQKLRIEKEKTEELLKEKDEMLKAKEEELVTKGREQEKLQMEFKKLQKLKEPSPPYILWCKYQWNEVKKENPDAEFKEISNILGAKWKSVNAEEKKPYEEKYQAEKEAYLQLIANERSERHKQKTAMELLEQYIQFKQEAEKENKKTKKEKDPLKPKQPISAFFLFSNERRAKKNKEKYLQEMEAYKQKKDEEAMNLKKEEEEMLKLQKQEALQLLKKEETENIIKKTKEKRQKKKQQNADPNKPKRPASSFLLFNKEARKLT

Secondary structure (DSSP, 8-state):
-------------PPPP-PPPHHHHHHHHHHHHTT-SHHHHHHHHHHHHHHHHHHHHHHHHHHHHHHHHHHHHHHHHHHHHHHHHHHHHHHTTSPPPPPHHHHHHHHHHHHHHHH-TT--HHHHHHHHHHHHHHS-HHHHHHHHHHHHHHHHHHHHHHHHHHHHHHHHHHHHHHHHHHHHHHHHHHHHHHHHTS---TTSPPPPPPHHHHHHHHHHHHHHHHHHHHHHHHHHHHHHHHHHHHHHHHHHHHHHHHHHHHHHHHHHHHHHHHHHHHHHHHHHHHHT--TTSPPPPPPHHHHHHHHTTS--

Foldseek 3Di:
DDDDDDDDDDDDDDDPPPPPDPVRVVVVVVVVVVVPPVPVVVVVVVVVVVVVVVVVVVVVVVVVVVVVVVVVVVVVVVVVVVVLVVVVVVLVVPDQDDQLLRVVCVVCLVVLCVVPVPDDPVVSVVVSVVVVVVDDPVNSVVSNVVNVVSNVVSVVVVVVSVVVVVVVVVVVVVVVVVVVVVVVVVVVVVVVVPDDPPPPDDDDDDPVVVVVVVVVVVVVVVVVVVVVVVVVVVVVVVVVVVVVVVVVVVVVVVVVVVVVVVVVVVVVVVVVVVVVVVVVVVVVPDVPDPDPPDPPVRVVVVVVVVVD

Radius of gyration: 59.25 Å; chains: 1; bounding box: 100×156×149 Å

pLDDT: mean 77.92, std 14.13, range [38.12, 94.25]